Protein AF-A0A0F7N7Z6-F1 (afdb_monomer_lite)

Secondary structure (DSSP, 8-state):
------------------PPPPEEEEEEEEEEEEEGGGTEEEEEEEEEEEEEE-TTT-EEEEEEE---EEEEEE-TT--EEEEEEEEEESSPEEEEE-TTT--EEEEEEEEEEEEEEEETTEEE---TT-EESSPEEEEEEEPTT-BTTTBEEEEEEEEEPPEES-GGGHHHHHTTS-EEEEEEEEEE-S-B----

pLDDT: mean 89.93, std 14.44, range [38.62, 98.56]

Structure (mmCIF, N/CA/C/O backbone):
data_AF-A0A0F7N7Z6-F1
#
_entry.id   AF-A0A0F7N7Z6-F1
#
loop_
_atom_site.group_PDB
_atom_site.id
_atom_site.type_symbol
_atom_site.label_atom_id
_atom_site.label_alt_id
_atom_site.label_comp_id
_atom_site.label_asym_id
_atom_site.label_entity_id
_atom_site.label_seq_id
_atom_site.pdbx_PDB_ins_code
_atom_site.Cartn_x
_atom_site.Cartn_y
_atom_site.Cartn_z
_atom_site.occupancy
_atom_site.B_iso_or_equiv
_atom_site.auth_seq_id
_atom_site.auth_comp_id
_atom_site.auth_asym_id
_atom_site.auth_atom_id
_atom_site.pdbx_PDB_model_num
ATOM 1 N N . MET A 1 1 ? 81.787 -28.945 0.970 1.00 42.88 1 MET A N 1
ATOM 2 C CA . MET A 1 1 ? 81.890 -27.516 1.325 1.00 42.88 1 MET A CA 1
ATOM 3 C C . MET A 1 1 ? 81.204 -26.706 0.238 1.00 42.88 1 MET A C 1
ATOM 5 O O . MET A 1 1 ? 81.810 -26.529 -0.803 1.00 42.88 1 MET A O 1
ATOM 9 N N . LEU A 1 2 ? 79.938 -26.324 0.440 1.00 39.09 2 LEU A N 1
ATOM 10 C CA . LEU A 1 2 ? 79.354 -25.035 0.036 1.00 39.09 2 LEU A CA 1
ATOM 11 C C . LEU A 1 2 ? 77.898 -25.002 0.527 1.00 39.09 2 LEU A C 1
ATOM 13 O O . LEU A 1 2 ? 77.062 -25.779 0.077 1.00 39.09 2 LEU A O 1
ATOM 17 N N . ALA A 1 3 ? 77.643 -24.147 1.511 1.00 44.09 3 ALA A N 1
ATOM 18 C CA . ALA A 1 3 ? 76.312 -23.763 1.966 1.00 44.09 3 ALA A CA 1
ATOM 19 C C . ALA A 1 3 ? 75.764 -22.659 1.051 1.00 44.09 3 ALA A C 1
ATOM 21 O O . ALA A 1 3 ? 76.570 -21.872 0.569 1.00 44.09 3 ALA A O 1
ATOM 22 N N . LEU A 1 4 ? 74.440 -22.535 0.881 1.00 38.62 4 LEU A N 1
ATOM 23 C CA . LEU A 1 4 ? 73.808 -21.257 0.516 1.00 38.62 4 LEU A CA 1
ATOM 24 C C . LEU A 1 4 ? 72.314 -21.212 0.931 1.00 38.62 4 LEU A C 1
ATOM 26 O O . LEU A 1 4 ? 71.470 -21.875 0.344 1.00 38.62 4 LEU A O 1
ATOM 30 N N . LEU A 1 5 ? 72.079 -20.456 2.010 1.00 43.91 5 LEU A N 1
ATOM 31 C CA . LEU A 1 5 ? 71.020 -19.475 2.327 1.00 43.91 5 LEU A CA 1
ATOM 32 C C . LEU A 1 5 ? 69.544 -19.663 1.899 1.00 43.91 5 LEU A C 1
ATOM 34 O O . LEU A 1 5 ? 69.195 -19.872 0.744 1.00 43.91 5 LEU A O 1
ATOM 38 N N . ALA A 1 6 ? 68.686 -19.441 2.902 1.00 51.44 6 ALA A N 1
ATOM 39 C CA . ALA A 1 6 ? 67.227 -19.437 2.901 1.00 51.44 6 ALA A CA 1
ATOM 40 C C . ALA A 1 6 ? 66.585 -18.175 2.287 1.00 51.44 6 ALA A C 1
ATOM 42 O O . ALA A 1 6 ? 67.154 -17.088 2.343 1.00 51.44 6 ALA A O 1
ATOM 43 N N . ALA A 1 7 ? 65.327 -18.309 1.851 1.00 45.81 7 ALA A N 1
ATOM 44 C CA . ALA A 1 7 ? 64.358 -17.217 1.774 1.00 45.81 7 ALA A CA 1
ATOM 45 C C . ALA A 1 7 ? 62.952 -17.770 2.071 1.00 45.81 7 ALA A C 1
ATOM 47 O O . ALA A 1 7 ? 62.317 -18.397 1.227 1.00 45.81 7 ALA A O 1
ATOM 48 N N . THR A 1 8 ? 62.468 -17.576 3.297 1.00 50.84 8 THR A N 1
ATOM 49 C CA . THR A 1 8 ? 61.073 -17.831 3.677 1.00 50.84 8 THR A CA 1
ATOM 50 C C . THR A 1 8 ? 60.214 -16.661 3.204 1.00 50.84 8 THR A C 1
ATOM 52 O O . THR A 1 8 ? 60.296 -15.569 3.765 1.00 50.84 8 THR A O 1
ATOM 55 N N . GLY A 1 9 ? 59.414 -16.873 2.159 1.00 46.69 9 GLY A N 1
ATOM 56 C CA . GLY A 1 9 ? 58.412 -15.910 1.705 1.00 46.69 9 GLY A CA 1
ATOM 57 C C . GLY A 1 9 ? 57.234 -15.844 2.678 1.00 46.69 9 GLY A C 1
ATOM 58 O O . GLY A 1 9 ? 56.589 -16.854 2.944 1.00 46.69 9 GLY A O 1
ATOM 59 N N . PHE A 1 10 ? 56.958 -14.656 3.214 1.00 51.66 10 PHE A N 1
ATOM 60 C CA . PHE A 1 10 ? 55.780 -14.380 4.033 1.00 51.66 10 PHE A CA 1
ATOM 61 C C . PHE A 1 10 ? 54.603 -14.081 3.092 1.00 51.66 10 PHE A C 1
ATOM 63 O O . PHE A 1 10 ? 54.542 -13.015 2.482 1.00 51.66 10 PHE A O 1
ATOM 70 N N . THR A 1 11 ? 53.683 -15.030 2.915 1.00 54.50 11 THR A N 1
ATOM 71 C CA . THR A 1 11 ? 52.439 -14.795 2.170 1.00 54.50 11 THR A CA 1
ATOM 72 C C . THR A 1 11 ? 51.467 -14.030 3.061 1.00 54.50 11 THR A C 1
ATOM 74 O O . THR A 1 11 ? 50.933 -14.584 4.021 1.00 54.50 11 THR A O 1
ATOM 77 N N . VAL A 1 12 ? 51.234 -12.753 2.757 1.00 51.69 12 VAL A N 1
ATOM 78 C CA . VAL A 1 12 ? 50.160 -11.968 3.377 1.00 51.69 12 VAL A CA 1
ATOM 79 C C . VAL A 1 12 ? 48.833 -12.503 2.844 1.00 51.69 12 VAL A C 1
ATOM 81 O O . VAL A 1 12 ? 48.492 -12.286 1.684 1.00 51.69 12 VAL A O 1
ATOM 84 N N . ALA A 1 13 ? 48.096 -13.236 3.679 1.00 54.41 13 ALA A N 1
ATOM 85 C CA . ALA A 1 13 ? 46.715 -13.590 3.391 1.00 54.41 13 ALA A CA 1
ATOM 86 C C . ALA A 1 13 ? 45.873 -12.309 3.456 1.00 54.41 13 ALA A C 1
ATOM 88 O O . ALA A 1 13 ? 45.675 -11.738 4.528 1.00 54.41 13 ALA A O 1
ATOM 89 N N . THR A 1 14 ? 45.402 -11.829 2.308 1.00 53.06 14 THR A N 1
ATOM 90 C CA . THR A 1 14 ? 44.369 -10.799 2.262 1.00 53.06 14 THR A CA 1
ATOM 91 C C . THR A 1 14 ? 43.072 -11.427 2.764 1.00 53.06 14 THR A C 1
ATOM 93 O O . THR A 1 14 ? 42.480 -12.287 2.115 1.00 53.06 14 THR A O 1
ATOM 96 N N . THR A 1 15 ? 42.634 -11.042 3.961 1.00 50.41 15 THR A N 1
ATOM 97 C CA . THR A 1 15 ? 41.303 -11.392 4.461 1.00 50.41 15 THR A CA 1
ATOM 98 C C . THR A 1 15 ? 40.277 -10.692 3.576 1.00 50.41 15 THR A C 1
ATOM 100 O O . THR A 1 15 ? 39.973 -9.518 3.785 1.00 50.41 15 THR A O 1
ATOM 103 N N . GLY A 1 16 ? 39.776 -11.388 2.554 1.00 50.97 16 GLY A N 1
ATOM 104 C CA . GLY A 1 16 ? 38.567 -10.963 1.863 1.00 50.97 16 GLY A CA 1
ATOM 105 C C . GLY A 1 16 ? 37.464 -10.807 2.904 1.00 50.97 16 GLY A C 1
ATOM 106 O O . GLY A 1 16 ? 37.240 -11.711 3.710 1.00 50.97 16 GLY A O 1
ATOM 107 N N . THR A 1 17 ? 36.816 -9.646 2.941 1.00 52.66 17 THR A N 1
ATOM 108 C CA . THR A 1 17 ? 35.617 -9.450 3.750 1.00 52.66 17 THR A CA 1
ATOM 109 C C . THR A 1 17 ? 34.574 -10.446 3.254 1.00 52.66 17 THR A C 1
ATOM 111 O O . THR A 1 17 ? 34.104 -10.352 2.121 1.00 52.66 17 THR A O 1
ATOM 114 N N . ALA A 1 18 ? 34.253 -11.449 4.071 1.00 53.97 18 ALA A N 1
ATOM 115 C CA . ALA A 1 18 ? 33.143 -12.349 3.802 1.00 53.97 18 ALA A CA 1
ATOM 116 C C . ALA A 1 18 ? 31.862 -11.509 3.830 1.00 53.97 18 ALA A C 1
ATOM 118 O O . ALA A 1 18 ? 31.340 -11.202 4.899 1.00 53.97 18 ALA A O 1
ATOM 119 N N . ASN A 1 19 ? 31.409 -11.058 2.661 1.00 57.97 19 ASN A N 1
ATOM 120 C CA . ASN A 1 19 ? 30.129 -10.385 2.550 1.00 57.97 19 ASN A CA 1
ATOM 121 C C . ASN A 1 19 ? 29.046 -11.456 2.726 1.00 57.97 19 ASN A C 1
ATOM 123 O O . ASN A 1 19 ? 29.039 -12.456 2.003 1.00 57.97 19 ASN A O 1
ATOM 127 N N . ALA A 1 20 ? 28.209 -11.309 3.752 1.00 63.88 20 ALA A N 1
ATOM 128 C CA . ALA A 1 20 ? 27.148 -12.264 4.028 1.00 63.88 20 ALA A CA 1
ATOM 129 C C . ALA A 1 20 ? 26.153 -12.258 2.858 1.00 63.88 20 ALA A C 1
ATOM 131 O O . ALA A 1 20 ? 25.760 -11.199 2.376 1.00 63.88 20 ALA A O 1
ATOM 132 N N . ALA A 1 21 ? 25.752 -13.440 2.385 1.00 77.56 21 ALA A N 1
ATOM 133 C CA . ALA A 1 21 ? 24.744 -13.531 1.335 1.00 77.56 21 ALA A CA 1
ATOM 134 C C . ALA A 1 21 ? 23.406 -12.934 1.826 1.00 77.56 21 ALA A C 1
ATOM 136 O O . ALA A 1 21 ? 23.045 -13.160 2.988 1.00 77.56 21 ALA A O 1
ATOM 137 N N . PRO A 1 22 ? 22.655 -12.213 0.970 1.00 85.81 22 PRO A N 1
ATOM 138 C CA . PRO A 1 22 ? 21.342 -11.694 1.334 1.00 85.81 22 PRO A CA 1
ATOM 139 C C . PRO A 1 22 ? 20.383 -12.812 1.758 1.00 85.81 22 PRO A C 1
ATOM 141 O O . PRO A 1 22 ? 20.335 -13.878 1.141 1.00 85.81 22 PRO A O 1
ATOM 144 N N . VAL A 1 23 ? 19.595 -12.558 2.801 1.00 90.88 23 VAL A N 1
ATOM 145 C CA . VAL A 1 23 ? 18.597 -13.492 3.333 1.00 90.88 23 VAL A CA 1
ATOM 146 C C . VAL A 1 23 ? 17.239 -13.174 2.730 1.00 90.88 23 VAL A C 1
ATOM 148 O O . VAL A 1 23 ? 16.815 -12.021 2.741 1.00 90.88 23 VAL A O 1
ATOM 151 N N . ARG A 1 24 ? 16.537 -14.194 2.230 1.00 93.69 24 ARG A N 1
ATOM 152 C CA . ARG A 1 24 ? 15.177 -14.040 1.703 1.00 93.69 24 ARG A CA 1
ATOM 153 C C . ARG A 1 24 ? 14.135 -14.564 2.681 1.00 93.69 24 ARG A C 1
ATOM 155 O O . ARG A 1 24 ? 14.308 -15.655 3.222 1.00 93.69 24 ARG A O 1
ATOM 162 N N . LEU A 1 25 ? 13.071 -13.791 2.882 1.00 93.38 25 LEU A N 1
ATOM 163 C CA . LEU A 1 25 ? 11.959 -14.114 3.776 1.00 93.38 25 LEU A CA 1
ATOM 164 C C . LEU A 1 25 ? 10.636 -13.721 3.123 1.00 93.38 25 LEU A C 1
ATOM 166 O O . LEU A 1 25 ? 10.485 -12.584 2.672 1.00 93.38 25 LEU A O 1
ATOM 170 N N . ASP A 1 26 ? 9.675 -14.636 3.151 1.00 96.19 26 ASP A N 1
ATOM 171 C CA . ASP A 1 26 ? 8.325 -14.393 2.655 1.00 96.19 26 ASP A CA 1
ATOM 172 C C . ASP A 1 26 ? 7.352 -14.248 3.826 1.00 96.19 26 ASP A C 1
ATOM 174 O O . ASP A 1 26 ? 7.414 -15.003 4.795 1.00 96.19 26 ASP A O 1
ATOM 178 N N . TYR A 1 27 ? 6.417 -13.309 3.733 1.00 96.81 27 TYR A N 1
ATOM 179 C CA . TYR A 1 27 ? 5.423 -13.052 4.771 1.00 96.81 27 TYR A CA 1
ATOM 180 C C . TYR A 1 27 ? 4.014 -13.129 4.187 1.00 96.81 27 TYR A C 1
ATOM 182 O O . TYR A 1 27 ? 3.719 -12.428 3.215 1.00 96.81 27 TYR A O 1
ATOM 190 N N . PRO A 1 28 ? 3.097 -13.903 4.793 1.00 97.62 28 PRO A N 1
ATOM 191 C CA . PRO A 1 28 ? 1.672 -13.708 4.573 1.00 97.62 28 PRO A CA 1
ATOM 192 C C . PRO A 1 28 ? 1.295 -12.277 4.946 1.00 97.62 28 PRO A C 1
ATOM 194 O O . PRO A 1 28 ? 1.705 -11.785 5.998 1.00 97.62 28 PRO A O 1
ATOM 197 N N . LEU A 1 29 ? 0.508 -11.620 4.104 1.00 97.25 29 LEU A N 1
ATOM 198 C CA . LEU A 1 29 ? 0.171 -10.213 4.259 1.00 97.25 29 LEU A CA 1
ATOM 199 C C . LEU A 1 29 ? -1.343 -10.021 4.235 1.00 97.25 29 LEU A C 1
ATOM 201 O O . LEU A 1 29 ? -2.045 -10.510 3.353 1.00 97.25 29 LEU A O 1
ATOM 205 N N . THR A 1 30 ? -1.848 -9.279 5.210 1.00 98.38 30 THR A N 1
ATOM 206 C CA . THR A 1 30 ? -3.214 -8.736 5.226 1.00 98.38 30 THR A CA 1
ATOM 207 C C . THR A 1 30 ? -3.130 -7.282 5.638 1.00 98.38 30 THR A C 1
ATOM 209 O O . THR A 1 30 ? -2.127 -6.868 6.214 1.00 98.38 30 THR A O 1
ATOM 212 N N . GLY A 1 31 ? -4.157 -6.492 5.376 1.00 97.69 31 GLY A N 1
ATOM 213 C CA . GLY A 1 31 ? -4.148 -5.120 5.840 1.00 97.69 31 GLY A CA 1
ATOM 214 C C . GLY A 1 31 ? -5.463 -4.410 5.646 1.00 97.69 31 GLY A C 1
ATOM 215 O O . GLY A 1 31 ? -6.432 -4.961 5.126 1.00 97.69 31 GLY A O 1
ATOM 216 N N . THR A 1 32 ? -5.462 -3.160 6.063 1.00 98.06 32 THR A N 1
ATOM 217 C CA . THR A 1 32 ? -6.548 -2.219 5.849 1.00 98.06 32 THR A CA 1
ATOM 218 C C . THR A 1 32 ? -5.949 -0.872 5.505 1.00 98.06 32 THR A C 1
ATOM 220 O O . THR A 1 32 ? -4.902 -0.490 6.032 1.00 98.06 32 THR A O 1
ATOM 223 N N . THR A 1 33 ? -6.621 -0.137 4.636 1.00 98.00 33 THR A N 1
ATOM 224 C CA . THR A 1 33 ? -6.311 1.264 4.393 1.00 98.00 33 THR A CA 1
ATOM 225 C C . THR A 1 33 ? -7.561 2.109 4.542 1.00 98.00 33 THR A C 1
ATOM 227 O O . THR A 1 33 ? -8.632 1.697 4.103 1.00 98.00 33 THR A O 1
ATOM 230 N N . HIS A 1 34 ? -7.408 3.260 5.188 1.00 97.69 34 HIS A N 1
ATOM 231 C CA . HIS A 1 34 ? -8.440 4.274 5.309 1.00 97.69 34 HIS A CA 1
ATOM 232 C C . HIS A 1 34 ? -8.197 5.366 4.269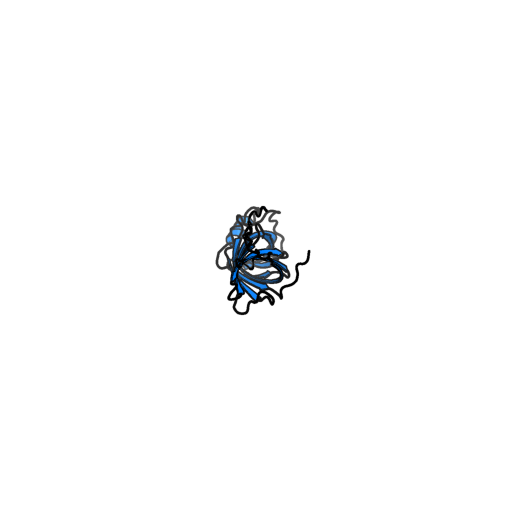 1.00 97.69 34 HIS A C 1
ATOM 234 O O . HIS A 1 34 ? -7.110 5.952 4.220 1.00 97.69 34 HIS A O 1
ATOM 240 N N . LEU A 1 35 ? -9.215 5.637 3.461 1.00 96.62 35 LEU A N 1
ATOM 241 C CA . LEU A 1 35 ? -9.204 6.593 2.364 1.00 96.62 35 LEU A CA 1
ATOM 242 C C . LEU A 1 35 ? -9.881 7.891 2.804 1.00 96.62 35 LEU A C 1
ATOM 244 O O . LEU A 1 35 ? -11.111 7.970 2.829 1.00 96.62 35 LEU A O 1
ATOM 248 N N . ALA A 1 36 ? -9.088 8.920 3.096 1.00 95.56 36 ALA A N 1
ATOM 249 C CA . ALA A 1 36 ? -9.585 10.166 3.678 1.00 95.56 36 ALA A CA 1
ATOM 250 C C . ALA A 1 36 ? -10.568 10.905 2.754 1.00 95.56 36 ALA A C 1
ATOM 252 O O . ALA A 1 36 ? -11.592 11.398 3.218 1.00 95.56 36 ALA A O 1
ATOM 253 N N . GLY A 1 37 ? -10.310 10.926 1.439 1.00 90.31 37 GLY A N 1
ATOM 254 C CA . GLY A 1 37 ? -11.179 11.605 0.464 1.00 90.31 37 GLY A CA 1
ATOM 255 C C . GLY A 1 37 ? -12.601 11.032 0.383 1.00 90.31 37 GLY A C 1
ATOM 256 O O . GLY A 1 37 ? -13.547 11.739 0.043 1.00 90.31 37 GLY A O 1
ATOM 257 N N . THR A 1 38 ? -12.772 9.762 0.759 1.00 92.06 38 THR A N 1
ATOM 258 C CA . THR A 1 38 ? -14.067 9.059 0.711 1.00 92.06 38 THR A CA 1
ATOM 259 C C . THR A 1 38 ? -14.623 8.683 2.079 1.00 92.06 38 THR A C 1
ATOM 261 O O . THR A 1 38 ? -15.730 8.144 2.135 1.00 92.06 38 THR A O 1
ATOM 264 N N . ASP A 1 39 ? -13.858 8.927 3.147 1.00 92.75 39 ASP A N 1
ATOM 265 C CA . ASP A 1 39 ? -14.120 8.439 4.504 1.00 92.75 39 ASP A CA 1
ATOM 266 C C . ASP A 1 39 ? -14.521 6.951 4.508 1.00 92.75 39 ASP A C 1
ATOM 268 O O . ASP A 1 39 ? -15.595 6.553 4.964 1.00 92.75 39 ASP A O 1
ATOM 272 N N . SER A 1 40 ? -13.688 6.119 3.876 1.00 92.81 40 SER A N 1
ATOM 273 C CA . SER A 1 40 ? -13.975 4.693 3.700 1.00 92.81 40 SER A CA 1
ATOM 274 C C . SER A 1 40 ? -12.756 3.815 3.937 1.00 92.81 40 SER A C 1
ATOM 276 O O . SER A 1 40 ? -11.620 4.231 3.719 1.00 92.81 40 SER A O 1
ATOM 278 N N . ASP A 1 41 ? -13.007 2.575 4.355 1.00 94.88 41 ASP A N 1
ATOM 279 C CA . ASP A 1 41 ? -11.964 1.577 4.563 1.00 94.88 41 ASP A CA 1
ATOM 280 C C . ASP A 1 41 ? -11.948 0.545 3.434 1.00 94.88 41 ASP A C 1
ATOM 282 O O . ASP A 1 41 ? -12.983 0.057 2.967 1.00 94.88 41 ASP A O 1
ATOM 286 N N . LEU A 1 42 ? -10.740 0.161 3.033 1.00 96.19 42 LEU A N 1
ATOM 287 C CA . LEU A 1 42 ? -10.472 -0.873 2.049 1.00 96.19 42 LEU A CA 1
ATOM 288 C C . LEU A 1 42 ? -9.629 -1.980 2.683 1.00 96.19 42 LEU A C 1
ATOM 290 O O . LEU A 1 42 ? -8.509 -1.750 3.143 1.00 96.19 42 LEU A O 1
ATOM 294 N N . ALA A 1 43 ? -10.159 -3.201 2.682 1.00 97.38 43 ALA A N 1
ATOM 295 C CA . ALA A 1 43 ? -9.411 -4.379 3.102 1.00 97.38 43 ALA A CA 1
ATOM 296 C C . ALA A 1 43 ? -8.406 -4.796 2.018 1.00 97.38 43 ALA A C 1
ATOM 298 O O . ALA A 1 43 ? -8.741 -4.856 0.834 1.00 97.38 43 ALA A O 1
ATOM 299 N N . LEU A 1 44 ? -7.186 -5.119 2.439 1.00 97.31 44 LEU A N 1
ATOM 300 C CA . LEU A 1 44 ? -6.084 -5.554 1.590 1.00 97.31 44 LEU A CA 1
ATOM 301 C C . LEU A 1 44 ? -5.741 -7.016 1.889 1.00 97.31 44 LEU A C 1
ATOM 303 O O . LEU A 1 44 ? -5.576 -7.419 3.045 1.00 97.31 44 LEU A O 1
ATOM 307 N N . GLY A 1 45 ? -5.579 -7.804 0.831 1.00 94.69 45 GLY A N 1
ATOM 308 C CA . GLY A 1 45 ? -5.208 -9.210 0.930 1.00 94.69 45 GLY A CA 1
ATOM 309 C C . GLY A 1 45 ? -6.397 -10.171 1.085 1.00 94.69 45 GLY A C 1
ATOM 310 O O . GLY A 1 45 ? -7.546 -9.787 0.865 1.00 94.69 45 GLY A O 1
ATOM 311 N N . PRO A 1 46 ? -6.129 -11.443 1.428 1.00 97.00 46 PRO A N 1
ATOM 312 C CA . PRO A 1 46 ? -4.811 -11.990 1.756 1.00 97.00 46 PRO A CA 1
ATOM 313 C C . PRO A 1 46 ? -3.840 -11.938 0.569 1.00 97.00 46 PRO A C 1
ATOM 315 O O . PRO A 1 46 ? -4.222 -12.168 -0.574 1.00 97.00 46 PRO A O 1
ATOM 318 N N . GLY A 1 47 ? -2.586 -11.613 0.857 1.00 96.25 47 GLY A N 1
ATOM 319 C CA . GLY A 1 47 ? -1.493 -11.505 -0.102 1.00 96.25 47 GLY A CA 1
ATOM 320 C C . GLY A 1 47 ? -0.176 -12.002 0.487 1.00 96.25 47 GLY A C 1
ATOM 321 O O . GLY A 1 47 ? -0.154 -12.690 1.512 1.00 96.25 47 GLY A O 1
ATOM 322 N N . LYS A 1 48 ? 0.928 -11.647 -0.165 1.00 96.31 48 LYS A N 1
ATOM 323 C CA . LYS A 1 48 ? 2.279 -12.080 0.199 1.00 96.31 48 LYS A CA 1
ATOM 324 C C . LYS A 1 48 ? 3.272 -10.936 0.019 1.00 96.31 48 LYS A C 1
ATOM 326 O O . LYS A 1 48 ? 3.183 -10.202 -0.960 1.00 96.31 48 LYS A O 1
ATOM 331 N N . LEU A 1 49 ? 4.214 -10.807 0.944 1.00 96.12 49 LEU A N 1
ATOM 332 C CA . LEU A 1 49 ? 5.360 -9.910 0.841 1.00 96.12 49 LEU A CA 1
ATOM 333 C C . LEU A 1 49 ? 6.632 -10.749 0.748 1.00 96.12 49 LEU A C 1
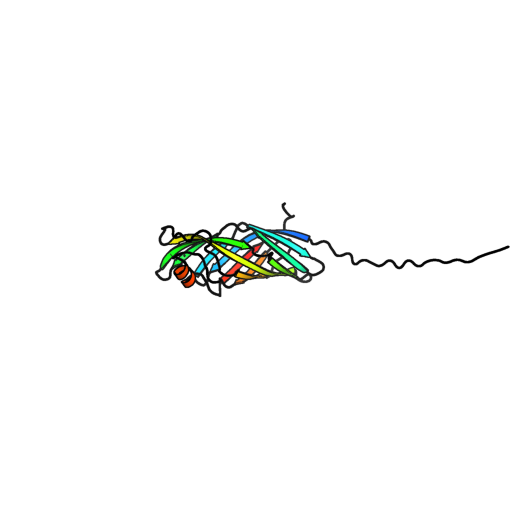ATOM 335 O O . LEU A 1 49 ? 6.936 -11.508 1.662 1.00 96.12 49 LEU A O 1
ATOM 339 N N . GLU A 1 50 ? 7.360 -10.621 -0.347 1.00 96.31 50 GLU A N 1
ATOM 340 C CA . GLU A 1 50 ? 8.600 -11.343 -0.624 1.00 96.31 50 GLU A CA 1
ATOM 341 C C . GLU A 1 50 ? 9.757 -10.382 -0.382 1.00 96.31 50 GLU A C 1
ATOM 343 O O . GLU A 1 50 ? 9.857 -9.363 -1.056 1.00 96.31 50 GLU A O 1
ATOM 348 N N . THR A 1 51 ? 10.609 -10.658 0.600 1.00 95.56 51 THR A N 1
ATOM 349 C CA . THR A 1 51 ? 11.658 -9.724 1.033 1.00 95.56 51 THR A CA 1
ATOM 350 C C . THR A 1 51 ? 13.047 -10.309 0.840 1.00 95.56 51 THR A C 1
ATOM 352 O O . THR A 1 51 ? 13.257 -11.518 0.951 1.00 95.56 51 THR A O 1
ATOM 355 N N . THR A 1 52 ? 14.017 -9.438 0.582 1.00 95.38 52 THR A N 1
ATOM 356 C CA . THR A 1 52 ? 15.447 -9.751 0.599 1.00 95.38 52 THR A CA 1
ATOM 357 C C . THR A 1 52 ? 16.151 -8.753 1.505 1.00 95.38 52 THR A C 1
ATOM 359 O O . THR A 1 52 ? 15.970 -7.551 1.348 1.00 95.38 52 THR A O 1
ATOM 362 N N . VAL A 1 53 ? 16.949 -9.241 2.450 1.00 93.06 53 VAL A N 1
ATOM 363 C CA . VAL A 1 53 ? 17.635 -8.430 3.459 1.00 93.06 53 VAL A CA 1
ATOM 364 C C . VAL A 1 53 ? 19.134 -8.676 3.383 1.00 93.06 53 VAL A C 1
ATOM 366 O O . VAL A 1 53 ? 19.595 -9.813 3.486 1.00 93.06 53 VAL A O 1
ATOM 369 N N . ASP A 1 54 ? 19.906 -7.606 3.262 1.00 92.38 54 ASP A N 1
ATOM 370 C CA . ASP A 1 54 ? 21.342 -7.621 3.501 1.00 92.38 54 ASP A CA 1
ATOM 371 C C . ASP A 1 54 ? 21.595 -7.397 4.997 1.00 92.38 54 ASP A C 1
ATOM 373 O O . ASP A 1 54 ? 21.423 -6.299 5.525 1.00 92.38 54 ASP A O 1
ATOM 377 N N . LEU A 1 55 ? 22.004 -8.453 5.701 1.00 85.94 55 LEU A N 1
ATOM 378 C CA . LEU A 1 55 ? 22.241 -8.402 7.146 1.00 85.94 55 LEU A CA 1
ATOM 379 C C . LEU A 1 55 ? 23.485 -7.592 7.539 1.00 85.94 55 LEU A C 1
ATOM 381 O O . LEU A 1 55 ? 23.627 -7.242 8.710 1.00 85.94 55 LEU A O 1
ATOM 385 N N . SER A 1 56 ? 24.387 -7.307 6.597 1.00 86.88 56 SER A N 1
ATOM 386 C CA . SER A 1 56 ? 25.594 -6.523 6.866 1.00 86.88 56 SER A CA 1
ATOM 387 C C . SER A 1 56 ? 25.302 -5.023 6.901 1.00 86.88 56 SER A C 1
ATOM 389 O O . SER A 1 56 ? 25.855 -4.303 7.732 1.00 86.88 56 SER A O 1
ATOM 391 N N . THR A 1 57 ? 24.399 -4.564 6.033 1.00 90.44 57 THR A N 1
ATOM 392 C CA . THR A 1 57 ? 24.027 -3.149 5.898 1.00 90.44 57 THR A CA 1
ATOM 393 C C . THR A 1 57 ? 22.678 -2.822 6.532 1.00 90.44 57 THR A C 1
ATOM 395 O O . THR A 1 57 ? 22.400 -1.660 6.818 1.00 90.44 57 THR A O 1
ATOM 398 N N . GLY A 1 58 ? 21.831 -3.829 6.751 1.00 92.19 58 GLY A N 1
ATOM 399 C CA . GLY A 1 58 ? 20.433 -3.649 7.126 1.00 92.19 58 GLY A CA 1
ATOM 400 C C . GLY A 1 58 ? 19.558 -3.158 5.971 1.00 92.19 58 GLY A C 1
ATOM 401 O O . GLY A 1 58 ? 18.401 -2.825 6.203 1.00 92.19 58 GLY A O 1
ATOM 402 N N . ALA A 1 59 ? 20.067 -3.084 4.737 1.00 95.50 59 ALA A N 1
ATOM 403 C CA . ALA A 1 59 ? 19.249 -2.740 3.579 1.00 95.50 59 ALA A CA 1
ATOM 404 C C . ALA A 1 59 ? 18.279 -3.884 3.256 1.00 95.50 59 ALA A C 1
ATOM 406 O O . ALA A 1 59 ? 18.649 -5.059 3.320 1.00 95.50 59 ALA A O 1
ATOM 407 N N . LEU A 1 60 ? 17.044 -3.550 2.884 1.00 95.38 60 LEU A N 1
ATOM 408 C CA . LEU A 1 60 ? 16.074 -4.533 2.415 1.00 95.38 60 LEU A CA 1
ATOM 409 C C . LEU A 1 60 ? 15.369 -4.071 1.145 1.00 95.38 60 LEU A C 1
ATOM 411 O O . LEU A 1 60 ? 15.130 -2.880 0.943 1.00 95.38 60 LEU A O 1
ATOM 415 N N . THR A 1 61 ? 15.002 -5.043 0.319 1.00 97.12 61 THR A N 1
ATOM 416 C CA . THR A 1 61 ? 14.067 -4.872 -0.790 1.00 97.12 61 THR A CA 1
ATOM 417 C C . THR A 1 61 ? 12.875 -5.800 -0.616 1.00 97.12 61 THR A C 1
ATOM 419 O O . THR A 1 61 ? 12.989 -6.849 0.027 1.00 97.12 61 THR A O 1
ATOM 422 N N . ALA A 1 62 ? 11.724 -5.428 -1.170 1.00 96.06 62 ALA A N 1
ATOM 423 C CA . ALA A 1 62 ? 10.540 -6.271 -1.126 1.00 96.06 62 ALA A CA 1
ATOM 424 C C . ALA A 1 62 ? 9.679 -6.180 -2.390 1.00 96.06 62 ALA A C 1
ATOM 426 O O . ALA A 1 62 ? 9.714 -5.187 -3.113 1.00 96.06 62 ALA A O 1
ATOM 427 N N . HIS A 1 63 ? 8.899 -7.234 -2.609 1.00 95.62 63 HIS A N 1
ATOM 428 C CA . HIS A 1 63 ? 7.853 -7.334 -3.614 1.00 95.62 63 HIS A CA 1
ATOM 429 C C . HIS A 1 63 ? 6.543 -7.749 -2.958 1.00 95.62 63 HIS A C 1
ATOM 431 O O . HIS A 1 63 ? 6.473 -8.733 -2.220 1.00 95.62 63 HIS A O 1
ATOM 437 N N . THR A 1 64 ? 5.490 -7.007 -3.244 1.00 94.56 64 THR A N 1
ATOM 438 C CA . THR A 1 64 ? 4.164 -7.156 -2.665 1.00 94.56 64 THR A CA 1
ATOM 439 C C . THR A 1 64 ? 3.225 -7.751 -3.699 1.00 94.56 64 THR A C 1
ATOM 441 O O . THR A 1 64 ? 2.877 -7.139 -4.706 1.00 94.56 64 THR A O 1
ATOM 444 N N . LYS A 1 65 ? 2.740 -8.955 -3.416 1.00 93.50 65 LYS A N 1
ATOM 445 C CA . LYS A 1 65 ? 1.702 -9.627 -4.194 1.00 93.50 65 LYS A CA 1
ATOM 446 C C . LYS A 1 65 ? 0.378 -9.475 -3.464 1.00 93.50 65 LYS A C 1
ATOM 448 O O . LYS A 1 65 ? 0.093 -10.203 -2.511 1.00 93.50 65 LYS A O 1
ATOM 453 N N . LEU A 1 66 ? -0.428 -8.521 -3.915 1.00 94.75 66 LEU A N 1
ATOM 454 C CA . LEU A 1 66 ? -1.769 -8.267 -3.399 1.00 94.75 66 LEU A CA 1
ATOM 455 C C . LEU A 1 66 ? -2.820 -8.543 -4.481 1.00 94.75 66 LEU A C 1
ATOM 457 O O . LEU A 1 66 ? -2.648 -8.107 -5.619 1.00 94.75 66 LEU A O 1
ATOM 461 N N . PRO A 1 67 ? -3.921 -9.242 -4.153 1.00 96.75 67 PRO A N 1
ATOM 462 C CA . PRO A 1 67 ? -5.054 -9.324 -5.058 1.00 96.75 67 PRO A CA 1
ATOM 463 C C . PRO A 1 67 ? -5.718 -7.943 -5.207 1.00 96.75 67 PRO A C 1
ATOM 465 O O . PRO A 1 67 ? -5.592 -7.100 -4.311 1.00 96.75 67 PRO A O 1
ATOM 468 N N . PRO A 1 68 ? -6.481 -7.713 -6.290 1.00 97.31 68 PRO A N 1
ATOM 469 C CA . PRO A 1 68 ? -7.310 -6.523 -6.400 1.00 97.31 68 PRO A CA 1
ATOM 470 C C . PRO A 1 68 ? -8.265 -6.395 -5.210 1.00 97.31 68 PRO A C 1
ATOM 472 O O . PRO A 1 68 ? -8.908 -7.367 -4.807 1.00 97.31 68 PRO A O 1
ATOM 475 N N . ALA A 1 69 ? -8.392 -5.185 -4.680 1.00 97.06 69 ALA A N 1
ATOM 476 C CA . ALA A 1 69 ? -9.239 -4.883 -3.536 1.00 97.06 69 ALA A CA 1
ATOM 477 C C . ALA A 1 69 ? -10.475 -4.100 -3.991 1.00 97.06 69 ALA A C 1
ATOM 479 O O . ALA A 1 69 ? -10.392 -3.260 -4.884 1.00 97.06 69 ALA A O 1
ATOM 480 N N . THR A 1 70 ? -11.640 -4.383 -3.403 1.00 95.88 70 THR A N 1
ATOM 481 C CA . THR A 1 70 ? -12.884 -3.664 -3.725 1.00 95.88 70 THR A CA 1
ATOM 482 C C . THR A 1 70 ? -13.356 -2.853 -2.529 1.00 95.88 70 THR A C 1
ATOM 484 O O . THR A 1 70 ? -13.643 -3.421 -1.479 1.00 95.88 70 THR A O 1
ATOM 487 N N . GLY A 1 71 ? -13.456 -1.537 -2.713 1.00 92.38 71 GLY A N 1
ATOM 488 C CA . GLY A 1 71 ? -13.947 -0.588 -1.716 1.00 92.38 71 GLY A CA 1
ATOM 489 C C . GLY A 1 71 ? -15.355 -0.115 -2.040 1.00 92.38 71 GLY A C 1
ATOM 490 O O . GLY A 1 71 ? -15.750 -0.077 -3.208 1.00 92.38 71 GLY A O 1
ATOM 491 N N . SER A 1 72 ? -16.109 0.244 -1.003 1.00 93.50 72 SER A N 1
ATOM 492 C CA . SER A 1 72 ? -17.429 0.868 -1.127 1.00 93.50 72 SER A CA 1
ATOM 493 C C . SER A 1 72 ? -17.406 2.221 -0.437 1.00 93.50 72 SER A C 1
ATOM 495 O O . SER A 1 72 ? -16.969 2.319 0.703 1.00 93.50 72 SER A O 1
ATOM 497 N N . PHE A 1 73 ? -17.902 3.245 -1.115 1.00 92.12 73 PHE A N 1
ATOM 498 C CA . PHE A 1 73 ? -17.930 4.610 -0.605 1.00 92.12 73 PHE A CA 1
ATOM 499 C C . PHE A 1 73 ? -19.159 5.352 -1.125 1.00 92.12 73 PHE A C 1
ATOM 501 O O . PHE A 1 73 ? -19.946 4.821 -1.913 1.00 92.12 73 PHE A O 1
ATOM 508 N N . LYS A 1 74 ? -19.348 6.585 -0.664 1.00 88.75 74 LYS A N 1
ATOM 509 C CA . LYS A 1 74 ? -20.385 7.486 -1.164 1.00 88.75 74 LYS A CA 1
ATOM 510 C C . LYS A 1 74 ? -19.734 8.606 -1.956 1.00 88.75 74 LYS A C 1
ATOM 512 O O . LYS A 1 74 ? -18.706 9.132 -1.548 1.00 88.75 74 LYS A O 1
ATOM 517 N N . THR A 1 75 ? -20.331 8.965 -3.085 1.00 84.56 75 THR A N 1
ATOM 518 C CA . THR A 1 75 ? -19.950 10.189 -3.794 1.00 84.56 75 THR A CA 1
ATOM 519 C C . THR A 1 75 ? -20.426 11.426 -3.022 1.00 84.56 75 THR A C 1
ATOM 521 O O . THR A 1 75 ? -21.175 11.302 -2.049 1.00 84.56 75 THR A O 1
ATOM 524 N N . LEU A 1 76 ? -20.034 12.623 -3.472 1.00 80.44 76 LEU A N 1
ATOM 525 C CA . LEU A 1 76 ? -20.439 13.900 -2.860 1.00 80.44 76 LEU A CA 1
ATOM 526 C C . LEU A 1 76 ? -21.969 14.049 -2.727 1.00 80.44 76 LEU A C 1
ATOM 528 O O . LEU A 1 76 ? -22.449 14.580 -1.731 1.00 80.44 76 LEU A O 1
ATOM 532 N N . ASP A 1 77 ? -22.734 13.486 -3.668 1.00 80.25 77 ASP A N 1
ATOM 533 C CA . ASP A 1 77 ? -24.206 13.475 -3.659 1.00 80.25 77 ASP A CA 1
ATOM 534 C C . ASP A 1 77 ? -24.807 12.287 -2.882 1.00 80.25 77 ASP A C 1
ATOM 536 O O . ASP A 1 77 ? -25.968 11.919 -3.070 1.00 80.25 77 ASP A O 1
ATOM 540 N N . LEU A 1 78 ? -24.016 11.644 -2.015 1.00 85.44 78 LEU A N 1
ATOM 541 C CA . LEU A 1 78 ? -24.420 10.502 -1.190 1.00 85.44 78 LEU A CA 1
ATOM 542 C C . LEU A 1 78 ? -24.791 9.235 -1.985 1.00 85.44 78 LEU A C 1
ATOM 544 O O . LEU A 1 78 ? -25.391 8.305 -1.434 1.00 85.44 78 LEU A O 1
ATOM 548 N N . ILE A 1 79 ? -24.410 9.171 -3.263 1.00 89.25 79 ILE A N 1
ATOM 549 C CA . ILE A 1 79 ? -24.698 8.039 -4.144 1.00 89.25 79 ILE A CA 1
ATOM 550 C C . ILE A 1 79 ? -23.701 6.912 -3.838 1.00 89.25 79 ILE A C 1
ATOM 552 O O . ILE A 1 79 ? -22.491 7.145 -3.893 1.00 89.25 79 ILE A O 1
ATOM 556 N N . PRO A 1 80 ? -24.159 5.681 -3.540 1.00 92.69 80 PRO A N 1
ATOM 557 C CA . PRO A 1 80 ? -23.262 4.557 -3.306 1.00 92.69 80 PRO A CA 1
ATOM 558 C C . PRO A 1 80 ? -22.433 4.233 -4.548 1.00 92.69 80 PRO A C 1
ATOM 560 O O . PRO A 1 80 ? -22.975 4.066 -5.645 1.00 92.69 80 PRO A O 1
ATOM 563 N N . ALA A 1 81 ? -21.131 4.080 -4.357 1.00 93.81 81 ALA A N 1
ATOM 564 C CA . ALA A 1 81 ? -20.192 3.665 -5.380 1.00 93.81 81 ALA A CA 1
ATOM 565 C C . ALA A 1 81 ? -19.309 2.522 -4.873 1.00 93.81 81 ALA A C 1
ATOM 567 O O . ALA A 1 81 ? -19.041 2.395 -3.679 1.00 93.81 81 ALA A O 1
ATOM 568 N N . THR A 1 82 ? -18.855 1.681 -5.798 1.00 94.88 82 THR A N 1
ATOM 569 C CA . THR A 1 82 ? -17.852 0.650 -5.516 1.00 94.88 82 THR A CA 1
ATOM 570 C C . THR A 1 82 ? -16.755 0.706 -6.559 1.00 94.88 82 THR A C 1
ATOM 572 O O . THR A 1 82 ? -17.066 0.724 -7.754 1.00 94.88 82 THR A O 1
ATOM 575 N N . ALA A 1 83 ? -15.501 0.652 -6.128 1.00 95.44 83 ALA A N 1
ATOM 576 C CA . ALA A 1 83 ? -14.346 0.592 -7.014 1.00 95.44 83 ALA A CA 1
ATOM 577 C C . ALA A 1 83 ? -13.513 -0.656 -6.708 1.00 95.44 83 ALA A C 1
ATOM 579 O O . ALA A 1 83 ? -13.239 -0.943 -5.545 1.00 95.44 83 ALA A O 1
ATOM 580 N N . THR A 1 84 ? -13.124 -1.398 -7.745 1.00 97.19 84 THR A N 1
ATOM 581 C CA . THR A 1 84 ? -12.098 -2.442 -7.649 1.00 97.19 84 THR A CA 1
ATOM 582 C C . THR A 1 84 ? -10.776 -1.860 -8.124 1.00 97.19 84 THR A C 1
ATOM 584 O O . THR A 1 84 ? -10.658 -1.476 -9.290 1.00 97.19 84 THR A O 1
ATOM 587 N N . THR A 1 85 ? -9.787 -1.848 -7.238 1.00 97.19 85 THR A N 1
ATOM 588 C CA . THR A 1 85 ? -8.451 -1.314 -7.487 1.00 97.19 85 THR A CA 1
ATOM 589 C C . THR A 1 85 ? -7.434 -2.442 -7.502 1.00 97.19 85 THR A C 1
ATOM 591 O O . THR A 1 85 ? -7.430 -3.313 -6.635 1.00 97.19 85 THR A O 1
ATOM 594 N N . GLU A 1 86 ? -6.574 -2.425 -8.504 1.00 97.31 86 GLU A N 1
ATOM 595 C CA . GLU A 1 86 ? -5.383 -3.252 -8.604 1.00 97.31 86 GLU A CA 1
ATOM 596 C C . GLU A 1 86 ? -4.151 -2.416 -8.253 1.00 97.31 86 GLU A C 1
ATOM 598 O O . GLU A 1 86 ? -4.101 -1.216 -8.533 1.00 97.31 86 GLU A O 1
ATOM 603 N N . PHE A 1 87 ? -3.164 -3.062 -7.638 1.00 96.38 87 PHE A N 1
ATOM 604 C CA . PHE A 1 87 ? -1.932 -2.437 -7.176 1.00 96.38 87 PHE A CA 1
ATOM 605 C C . PHE A 1 87 ? -0.785 -2.932 -8.046 1.00 96.38 87 PHE A C 1
ATOM 607 O O . PHE A 1 87 ? -0.517 -4.132 -8.088 1.00 96.38 87 PHE A O 1
ATOM 614 N N . ILE A 1 88 ? -0.133 -2.019 -8.758 1.00 96.25 88 ILE A N 1
ATOM 615 C CA . ILE A 1 88 ? 0.945 -2.352 -9.686 1.00 96.25 88 ILE A CA 1
ATOM 616 C C . ILE A 1 88 ? 2.242 -1.782 -9.125 1.00 96.25 88 ILE A C 1
ATOM 618 O O . ILE A 1 88 ? 2.391 -0.566 -9.012 1.00 96.25 88 ILE A O 1
ATOM 622 N N . GLU A 1 89 ? 3.180 -2.659 -8.779 1.00 94.06 89 GLU A N 1
ATOM 623 C CA . GLU A 1 89 ? 4.522 -2.247 -8.366 1.00 94.06 89 GLU A CA 1
ATOM 624 C C . GLU A 1 89 ? 5.300 -1.719 -9.568 1.00 94.06 89 GLU A C 1
ATOM 626 O O . GLU A 1 89 ? 5.469 -2.422 -10.566 1.00 94.06 89 GLU A O 1
ATOM 631 N N . THR A 1 90 ? 5.787 -0.482 -9.479 1.00 89.75 90 THR A N 1
ATOM 632 C CA . THR A 1 90 ? 6.633 0.092 -10.536 1.00 89.75 90 THR A CA 1
ATOM 633 C C . THR A 1 90 ? 8.107 -0.239 -10.345 1.00 89.75 90 THR A C 1
ATOM 635 O O . THR A 1 90 ? 8.862 -0.305 -11.312 1.00 89.75 90 THR A O 1
ATOM 638 N N . GLU A 1 91 ? 8.515 -0.448 -9.096 1.00 92.50 91 GLU A N 1
ATOM 639 C CA . GLU A 1 91 ? 9.863 -0.829 -8.684 1.00 92.50 91 GLU A CA 1
ATOM 640 C C . GLU A 1 91 ? 9.792 -1.621 -7.366 1.00 92.50 91 GLU A C 1
ATOM 642 O O . GLU A 1 91 ? 8.778 -1.524 -6.668 1.00 92.50 91 GLU A O 1
ATOM 647 N N . PRO A 1 92 ? 10.830 -2.405 -7.011 1.00 95.06 92 PRO A N 1
ATOM 648 C CA . PRO A 1 92 ? 10.878 -3.065 -5.711 1.00 95.06 92 PRO A CA 1
ATOM 649 C C . PRO A 1 92 ? 10.764 -2.043 -4.575 1.00 95.06 92 PRO A C 1
ATOM 651 O O . PRO A 1 92 ? 11.434 -1.008 -4.598 1.00 95.06 92 PRO A O 1
ATOM 654 N N . THR A 1 93 ? 9.981 -2.361 -3.546 1.00 96.62 93 THR A N 1
ATOM 655 C CA . THR A 1 93 ? 9.958 -1.602 -2.292 1.00 96.62 93 THR A CA 1
ATOM 656 C C . THR A 1 93 ? 11.366 -1.543 -1.717 1.00 96.62 93 THR A C 1
ATOM 658 O O . THR A 1 93 ? 12.013 -2.579 -1.565 1.00 96.62 93 THR A O 1
ATOM 661 N N . ALA A 1 94 ? 11.833 -0.350 -1.361 1.00 97.38 94 ALA A N 1
ATOM 662 C CA . ALA A 1 94 ? 13.125 -0.149 -0.715 1.00 97.38 94 ALA A CA 1
ATOM 663 C C . ALA A 1 94 ? 12.935 0.082 0.784 1.00 97.38 94 ALA A C 1
ATOM 665 O O . ALA A 1 94 ? 11.957 0.695 1.209 1.00 97.38 94 ALA A O 1
ATOM 666 N N . GLY A 1 95 ? 13.878 -0.366 1.606 1.00 96.88 95 GLY A N 1
ATOM 667 C CA . GLY A 1 95 ? 13.803 -0.119 3.036 1.00 96.88 95 GLY A CA 1
ATOM 668 C C . GLY A 1 95 ? 15.068 -0.438 3.806 1.00 96.88 95 GLY A C 1
ATOM 669 O O . GLY A 1 95 ? 16.101 -0.820 3.252 1.00 96.88 95 GLY A O 1
ATOM 670 N N . THR A 1 96 ? 14.957 -0.302 5.120 1.00 96.88 96 THR A N 1
ATOM 671 C CA . THR A 1 96 ? 15.997 -0.659 6.075 1.00 96.88 96 THR A CA 1
ATOM 672 C C . THR A 1 96 ? 15.409 -1.401 7.263 1.00 96.88 96 THR A C 1
ATOM 674 O O . THR A 1 96 ? 14.267 -1.170 7.666 1.00 96.88 96 THR A O 1
ATOM 677 N N . ILE A 1 97 ? 16.217 -2.284 7.836 1.00 95.00 97 ILE A N 1
ATOM 678 C CA . ILE A 1 97 ? 15.995 -2.916 9.125 1.00 95.00 97 ILE A CA 1
ATOM 679 C C . ILE A 1 97 ? 17.139 -2.544 10.070 1.00 95.00 97 ILE A C 1
ATOM 681 O O . ILE A 1 97 ? 18.318 -2.703 9.759 1.00 95.00 97 ILE A O 1
ATOM 685 N N . SER A 1 98 ? 16.789 -2.061 11.258 1.00 91.94 98 SER A N 1
ATOM 686 C CA . SER A 1 98 ? 17.748 -1.836 12.334 1.00 91.94 98 SER A CA 1
ATOM 687 C C . SER A 1 98 ? 18.230 -3.178 12.873 1.00 91.94 98 SER A C 1
ATOM 689 O O . SER A 1 98 ? 17.461 -3.936 13.461 1.00 91.94 98 SER A O 1
ATOM 691 N N . THR A 1 99 ? 19.520 -3.469 12.735 1.00 83.25 99 THR A N 1
ATOM 692 C CA . THR A 1 99 ? 20.122 -4.701 13.272 1.00 83.25 99 THR A CA 1
ATOM 693 C C . THR A 1 99 ? 20.161 -4.729 14.804 1.00 83.25 99 THR A C 1
ATOM 695 O O . THR A 1 99 ? 20.288 -5.800 15.392 1.00 83.25 99 THR A O 1
ATOM 698 N N . ALA A 1 100 ? 20.007 -3.573 15.461 1.00 86.19 100 ALA A N 1
ATOM 699 C CA . ALA A 1 100 ? 19.969 -3.460 16.917 1.00 86.19 100 ALA A CA 1
ATOM 700 C C . ALA A 1 100 ? 18.559 -3.649 17.501 1.00 86.19 100 ALA A C 1
ATOM 702 O O . ALA A 1 100 ? 18.410 -4.261 18.556 1.00 86.19 100 ALA A O 1
ATOM 703 N N . THR A 1 101 ? 17.528 -3.111 16.838 1.00 87.50 101 THR A N 1
ATOM 704 C CA . THR A 1 101 ? 16.151 -3.073 17.374 1.00 87.50 101 THR A CA 1
ATOM 705 C C . THR A 1 101 ? 15.162 -3.938 16.600 1.00 87.50 101 THR A C 1
ATOM 707 O O . THR A 1 101 ? 14.095 -4.252 17.119 1.00 87.50 101 THR A O 1
ATOM 710 N N . GLY A 1 102 ? 15.492 -4.338 15.372 1.00 88.00 102 GLY A N 1
ATOM 711 C CA . GLY A 1 102 ? 14.578 -5.021 14.457 1.00 88.00 102 GLY A CA 1
ATOM 712 C C . GLY A 1 102 ? 13.519 -4.108 13.833 1.00 88.00 102 GLY A C 1
ATOM 713 O O . GLY A 1 102 ? 12.647 -4.612 13.130 1.00 88.00 102 GLY A O 1
ATOM 714 N N . GLU A 1 103 ? 13.577 -2.793 14.080 1.00 93.75 103 GLU A N 1
ATOM 715 C CA . GLU A 1 103 ? 12.659 -1.822 13.476 1.00 93.75 103 GLU A CA 1
ATOM 716 C C . GLU A 1 103 ? 12.863 -1.736 11.967 1.00 93.75 103 GLU A C 1
ATOM 718 O O . GLU A 1 103 ? 13.998 -1.708 11.492 1.00 93.75 103 GLU A O 1
ATOM 723 N N . VAL A 1 104 ? 11.760 -1.645 11.231 1.00 96.75 104 VAL A N 1
ATOM 724 C CA . VAL A 1 104 ? 11.735 -1.601 9.771 1.00 96.75 104 VAL A CA 1
ATOM 725 C C . VAL A 1 104 ? 11.146 -0.279 9.297 1.00 96.75 104 VAL A C 1
ATOM 727 O O . VAL A 1 104 ? 10.124 0.169 9.815 1.00 96.75 104 VAL A O 1
ATOM 730 N N . ASN A 1 105 ? 11.772 0.317 8.284 1.00 97.88 105 ASN A N 1
ATOM 731 C CA . ASN A 1 105 ? 11.225 1.443 7.530 1.00 97.88 105 ASN A CA 1
ATOM 732 C C . ASN A 1 105 ? 11.288 1.107 6.042 1.00 97.88 105 ASN A C 1
ATOM 734 O O . ASN A 1 105 ? 12.308 0.611 5.568 1.00 97.88 105 ASN A O 1
ATOM 738 N N . THR A 1 106 ? 10.216 1.371 5.306 1.00 97.88 106 THR A N 1
ATOM 739 C CA . THR A 1 106 ? 10.128 1.057 3.875 1.00 97.88 106 THR A CA 1
ATOM 740 C C . THR A 1 106 ? 9.428 2.162 3.111 1.00 97.88 106 THR A C 1
ATOM 742 O O . THR A 1 106 ? 8.607 2.877 3.680 1.00 97.88 106 THR A O 1
ATOM 745 N N . VAL A 1 107 ? 9.734 2.265 1.823 1.00 97.75 107 VAL A N 1
ATOM 746 C CA . VAL A 1 107 ? 9.056 3.120 0.855 1.00 97.75 107 VAL A CA 1
ATOM 747 C C . VAL A 1 107 ? 8.726 2.275 -0.368 1.00 97.75 107 VAL A C 1
ATOM 749 O O . VAL A 1 107 ? 9.607 1.655 -0.967 1.00 97.75 107 VAL A O 1
ATOM 752 N N . SER A 1 108 ? 7.445 2.238 -0.719 1.00 96.62 108 SER A N 1
ATOM 753 C CA . SER A 1 108 ? 6.927 1.534 -1.895 1.00 96.62 108 SER A CA 1
ATOM 754 C C . SER A 1 108 ? 6.359 2.536 -2.890 1.00 96.62 108 SER A C 1
ATOM 756 O O . SER A 1 108 ? 5.759 3.527 -2.475 1.00 96.62 108 SER A O 1
ATOM 758 N N . LYS A 1 109 ? 6.493 2.255 -4.188 1.00 96.75 109 LYS A N 1
ATOM 759 C CA . LYS A 1 109 ? 5.852 3.032 -5.253 1.00 96.75 109 LYS A CA 1
ATOM 760 C C . LYS A 1 109 ? 4.875 2.155 -6.017 1.00 96.75 109 LYS A C 1
ATOM 762 O O . LYS A 1 109 ? 5.280 1.204 -6.686 1.00 96.75 109 LYS A O 1
ATOM 767 N N . LEU A 1 110 ? 3.589 2.472 -5.882 1.00 96.69 110 LEU A N 1
ATOM 768 C CA . LEU A 1 110 ? 2.499 1.685 -6.451 1.00 96.69 110 LEU A CA 1
ATOM 769 C C . LEU A 1 110 ? 1.649 2.543 -7.383 1.00 96.69 110 LEU A C 1
ATOM 771 O O . LEU A 1 110 ? 1.091 3.557 -6.969 1.00 96.69 110 LEU A O 1
ATOM 775 N N . THR A 1 111 ? 1.479 2.108 -8.626 1.00 97.94 111 THR A N 1
ATOM 776 C CA . THR A 1 111 ? 0.411 2.631 -9.480 1.00 97.94 111 THR A CA 1
ATOM 777 C C . THR A 1 111 ? -0.906 1.993 -9.050 1.00 97.94 111 THR A C 1
ATOM 779 O O . THR A 1 111 ? -1.034 0.765 -9.023 1.00 97.94 111 THR A O 1
ATOM 782 N N . LEU A 1 112 ? -1.894 2.823 -8.715 1.00 97.56 112 LEU A N 1
ATOM 783 C CA . LEU A 1 112 ? -3.234 2.357 -8.363 1.00 97.56 112 LEU A CA 1
ATOM 784 C C . LEU A 1 112 ? -4.084 2.358 -9.631 1.00 97.56 112 LEU A C 1
ATOM 786 O O . LEU A 1 112 ? -4.262 3.408 -10.243 1.00 97.56 112 LEU A O 1
ATOM 790 N N . ARG A 1 113 ? -4.610 1.199 -10.035 1.00 98.25 113 ARG A N 1
ATOM 791 C CA . ARG A 1 113 ? -5.427 1.054 -11.249 1.00 98.25 113 ARG A CA 1
ATOM 792 C C . ARG A 1 113 ? -6.859 0.674 -10.907 1.00 98.25 113 ARG A C 1
ATOM 794 O O . ARG A 1 113 ? -7.099 -0.395 -10.352 1.00 98.25 113 ARG A O 1
ATOM 801 N N . ILE A 1 114 ? -7.828 1.497 -11.294 1.00 97.62 114 ILE A N 1
ATOM 802 C CA . ILE A 1 114 ? -9.249 1.172 -11.143 1.00 97.62 114 ILE A CA 1
ATOM 803 C C . ILE A 1 114 ? -9.663 0.293 -12.322 1.00 97.62 114 ILE A C 1
ATOM 805 O O . ILE A 1 114 ? -9.739 0.734 -13.464 1.00 97.62 114 ILE A O 1
ATOM 809 N N . THR A 1 115 ? -9.959 -0.971 -12.034 1.00 97.44 115 THR A N 1
ATOM 810 C CA . THR A 1 115 ? -10.354 -1.967 -13.046 1.00 97.44 115 THR A CA 1
ATOM 811 C C . THR A 1 115 ? -11.866 -2.100 -13.179 1.00 97.44 115 THR A C 1
ATOM 813 O O . THR A 1 115 ? -12.378 -2.606 -14.177 1.00 97.44 115 THR A O 1
ATOM 816 N N . ARG A 1 116 ? -12.614 -1.664 -12.160 1.00 96.56 116 ARG A N 1
ATOM 817 C CA . ARG A 1 116 ? -14.076 -1.705 -12.157 1.00 96.56 116 ARG A CA 1
ATOM 818 C C . ARG A 1 116 ? -14.628 -0.579 -11.307 1.00 96.56 116 ARG A C 1
ATOM 820 O O . ARG A 1 116 ? -14.222 -0.428 -10.162 1.00 96.56 116 ARG A O 1
ATOM 827 N N . LEU A 1 117 ? -15.611 0.132 -11.841 1.00 95.69 117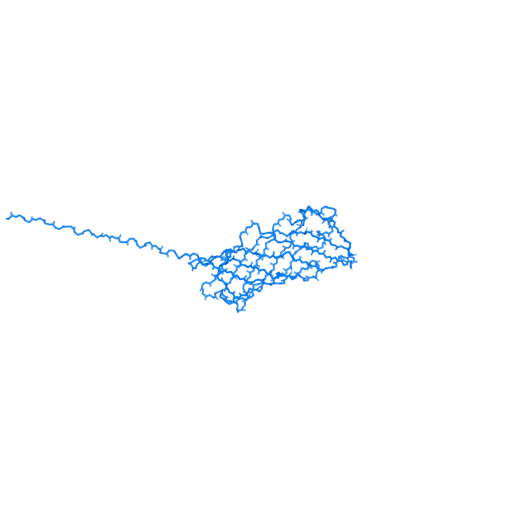 LEU A N 1
ATOM 828 C CA . LEU A 1 117 ? -16.361 1.155 -11.126 1.00 95.69 117 LEU A CA 1
ATOM 829 C C . LEU A 1 117 ? -17.857 0.856 -11.247 1.00 95.69 117 LEU A C 1
ATOM 831 O O . LEU A 1 117 ? -18.346 0.500 -12.322 1.00 95.69 117 LEU A O 1
ATOM 835 N N . LYS A 1 118 ? -18.592 0.988 -10.145 1.00 95.31 118 LYS A N 1
ATOM 836 C CA . LYS A 1 118 ? -20.057 1.007 -10.143 1.00 95.31 118 LYS A CA 1
ATOM 837 C C . LYS A 1 118 ? -20.546 2.223 -9.382 1.00 95.31 118 LYS A C 1
ATOM 839 O O . LYS A 1 118 ? -20.012 2.519 -8.319 1.00 95.31 118 LYS A O 1
ATOM 844 N N . VAL A 1 119 ? -21.589 2.864 -9.892 1.00 92.56 119 VAL A N 1
ATOM 845 C CA . VAL A 1 119 ? -22.267 4.000 -9.258 1.00 92.56 119 VAL A CA 1
ATOM 846 C C . VAL A 1 119 ? -23.758 3.694 -9.235 1.00 92.56 119 VAL A C 1
ATOM 848 O O . VAL A 1 119 ? -24.318 3.294 -10.253 1.00 92.56 119 VAL A O 1
ATOM 851 N N . ALA A 1 120 ? -24.394 3.800 -8.068 1.00 92.19 120 ALA A N 1
ATOM 852 C CA . ALA A 1 120 ? -25.783 3.382 -7.852 1.00 92.19 120 ALA A CA 1
ATOM 853 C C . ALA A 1 120 ? -26.072 1.940 -8.337 1.00 92.19 120 ALA A C 1
ATOM 855 O O . ALA A 1 120 ? -27.155 1.631 -8.826 1.00 92.19 120 ALA A O 1
ATOM 856 N N . GLY A 1 121 ? -25.075 1.052 -8.248 1.00 91.31 121 GLY A N 1
ATOM 857 C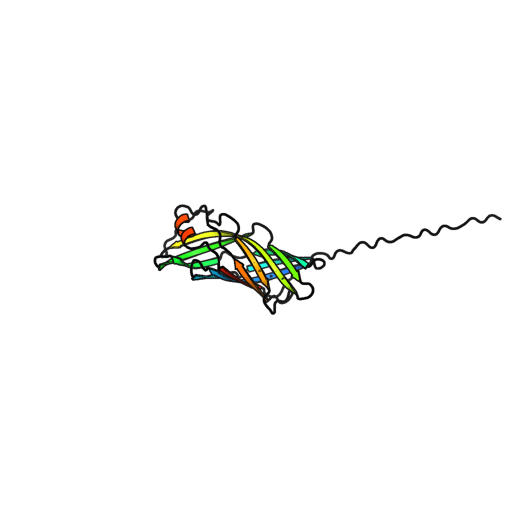 CA . GLY A 1 121 ? -25.159 -0.332 -8.729 1.00 91.31 121 GLY A CA 1
ATOM 858 C C . GLY A 1 121 ? -24.972 -0.519 -10.242 1.00 91.31 121 GLY A C 1
ATOM 859 O O . GLY A 1 121 ? -24.812 -1.658 -10.684 1.00 91.31 121 GLY A O 1
ATOM 860 N N . LEU A 1 122 ? -24.917 0.559 -11.029 1.00 93.94 122 LEU A N 1
ATOM 861 C CA . LEU A 1 122 ? -24.701 0.510 -12.474 1.00 93.94 122 LEU A CA 1
ATOM 862 C C . LEU A 1 122 ? -23.201 0.538 -12.805 1.00 93.94 122 LEU A C 1
ATOM 864 O O . LEU A 1 122 ? -22.469 1.340 -12.222 1.00 93.94 122 LEU A O 1
ATOM 868 N N . PRO A 1 123 ? -22.715 -0.320 -13.722 1.00 94.44 123 PRO A N 1
ATOM 869 C CA . PRO A 1 123 ? -21.314 -0.315 -14.122 1.00 94.44 123 PRO A CA 1
ATOM 870 C C . PRO A 1 123 ? -20.972 0.964 -14.893 1.00 94.44 123 PRO A C 1
ATOM 872 O O . PRO A 1 123 ? -21.667 1.335 -15.837 1.00 94.44 123 PRO A O 1
ATOM 875 N N . VAL A 1 124 ? -19.868 1.603 -14.511 1.00 94.44 124 VAL A N 1
ATOM 876 C CA . VAL A 1 124 ? -19.286 2.747 -15.219 1.00 94.44 124 VAL A CA 1
ATOM 877 C C . VAL A 1 124 ? -18.018 2.272 -15.910 1.00 94.44 124 VAL A C 1
ATOM 879 O O . VAL A 1 124 ? -17.121 1.714 -15.275 1.00 94.44 124 VAL A O 1
ATOM 882 N N . TRP A 1 125 ? -17.948 2.464 -17.225 1.00 94.44 125 TRP A N 1
ATOM 883 C CA . TRP A 1 125 ? -16.771 2.082 -17.991 1.00 94.44 125 TRP A CA 1
ATOM 884 C C . TRP A 1 125 ? -15.677 3.138 -17.834 1.00 94.44 125 TRP A C 1
ATOM 886 O O . TRP A 1 125 ? -15.871 4.297 -18.193 1.00 94.44 125 TRP A O 1
ATOM 896 N N . VAL A 1 126 ? -14.534 2.717 -17.293 1.00 95.69 126 VAL A N 1
ATOM 897 C CA . VAL A 1 126 ? -13.360 3.571 -17.049 1.00 95.69 126 VAL A CA 1
ATOM 898 C C . VAL A 1 126 ? -12.201 3.263 -18.005 1.00 95.69 126 VAL A C 1
ATOM 900 O O . VAL A 1 126 ? -11.171 3.920 -17.950 1.00 95.69 126 VAL A O 1
ATOM 903 N N . GLY A 1 127 ? -12.369 2.298 -18.917 1.00 94.56 127 GLY A N 1
ATOM 904 C CA . GLY A 1 127 ? -11.300 1.812 -19.793 1.00 94.56 127 GLY A CA 1
ATOM 905 C C . GLY A 1 127 ? -10.259 0.951 -19.064 1.00 94.56 127 GLY A C 1
ATOM 906 O O . GLY A 1 127 ? -10.330 0.749 -17.856 1.00 94.56 127 GLY A O 1
ATOM 907 N N . ASP A 1 128 ? -9.278 0.444 -19.812 1.00 94.44 128 ASP A N 1
ATOM 908 C CA . ASP A 1 128 ? -8.279 -0.511 -19.292 1.00 94.44 128 ASP A CA 1
ATOM 909 C C . ASP A 1 128 ? -7.049 0.162 -18.654 1.00 94.44 128 ASP A C 1
ATOM 911 O O . ASP A 1 128 ? -6.149 -0.510 -18.148 1.00 94.44 128 ASP A O 1
ATOM 915 N N . ARG A 1 129 ? -6.983 1.498 -18.714 1.00 96.06 129 ARG A N 1
ATOM 916 C CA . ARG A 1 129 ? -5.833 2.305 -18.275 1.00 96.06 129 ARG A CA 1
ATOM 917 C C . ARG A 1 129 ? -6.180 3.348 -17.216 1.00 96.06 129 ARG A C 1
ATOM 919 O O . ARG A 1 129 ? -5.353 4.206 -16.962 1.00 96.06 129 ARG A O 1
ATOM 926 N N . CYS A 1 130 ? -7.361 3.282 -16.604 1.00 98.12 130 CYS A N 1
ATOM 927 C CA . CYS A 1 130 ? -7.729 4.192 -15.518 1.00 98.12 130 CYS A CA 1
ATOM 928 C C . CYS A 1 130 ? -6.824 3.972 -14.300 1.00 98.12 130 CYS A C 1
ATOM 930 O O . CYS A 1 130 ? -7.012 3.010 -13.552 1.00 98.12 130 CYS A O 1
ATOM 932 N N . GLN A 1 131 ? -5.820 4.825 -14.119 1.00 98.38 131 GLN A N 1
ATOM 933 C CA . GLN A 1 131 ? -4.771 4.642 -13.118 1.00 98.38 131 GLN A CA 1
ATOM 934 C C . GLN A 1 131 ? -4.219 5.980 -12.631 1.00 98.38 131 GLN A C 1
ATOM 936 O O . GLN A 1 131 ? -4.469 7.005 -13.258 1.00 98.38 131 GLN A O 1
ATOM 941 N N . THR A 1 132 ? -3.468 5.973 -11.532 1.00 98.44 132 THR A N 1
ATOM 942 C CA . THR A 1 132 ? -2.799 7.182 -11.039 1.00 98.44 132 THR A CA 1
ATOM 943 C C . THR A 1 132 ? -1.769 7.705 -12.047 1.00 98.44 132 THR A C 1
ATOM 945 O O . THR A 1 132 ? -1.000 6.921 -12.606 1.00 98.44 132 THR A O 1
ATOM 948 N N . GLU A 1 133 ? -1.741 9.025 -12.251 1.00 97.88 133 GLU A N 1
ATOM 949 C CA . GLU A 1 133 ? -0.828 9.730 -13.173 1.00 97.88 133 GLU A CA 1
ATOM 950 C C . GLU A 1 133 ? 0.646 9.503 -12.821 1.00 97.88 133 GLU A C 1
ATOM 952 O O . GLU A 1 133 ? 1.521 9.413 -13.681 1.00 97.88 133 GLU A O 1
ATOM 957 N N . VAL A 1 134 ? 0.917 9.365 -11.525 1.00 97.94 134 VAL A N 1
ATOM 958 C CA . VAL A 1 134 ? 2.211 8.960 -10.980 1.00 97.94 134 VAL A CA 1
ATOM 959 C C . VAL A 1 134 ? 2.010 7.850 -9.946 1.00 97.94 134 VAL A C 1
ATOM 961 O O . VAL A 1 134 ? 0.902 7.687 -9.424 1.00 97.94 134 VAL A O 1
ATOM 964 N N . PRO A 1 135 ? 3.041 7.050 -9.629 1.00 97.94 135 PRO A N 1
ATOM 965 C CA . PRO A 1 135 ? 2.941 6.070 -8.554 1.00 97.94 135 PRO A CA 1
ATOM 966 C C . PRO A 1 135 ? 2.690 6.759 -7.207 1.00 97.94 135 PRO A C 1
ATOM 968 O O . PRO A 1 135 ? 3.330 7.760 -6.888 1.00 97.94 135 PRO A O 1
ATOM 971 N N . ALA A 1 136 ? 1.786 6.202 -6.404 1.00 97.62 136 ALA A N 1
ATOM 972 C CA . ALA A 1 136 ? 1.618 6.595 -5.014 1.00 97.62 136 ALA A CA 1
ATOM 973 C C . ALA A 1 136 ? 2.833 6.123 -4.206 1.00 97.62 136 ALA A C 1
ATOM 975 O O . ALA A 1 136 ? 3.194 4.942 -4.250 1.00 97.62 136 ALA A O 1
ATOM 976 N N . GLU A 1 137 ? 3.449 7.041 -3.466 1.00 97.44 137 GLU A N 1
ATOM 977 C CA . GLU A 1 137 ? 4.545 6.727 -2.555 1.00 97.44 137 GLU A CA 1
ATOM 978 C C . GLU A 1 137 ? 3.985 6.391 -1.169 1.00 97.44 137 GLU A C 1
ATOM 980 O O . GLU A 1 137 ? 3.285 7.194 -0.551 1.00 97.44 137 GLU A O 1
ATOM 985 N N . ILE A 1 138 ? 4.276 5.183 -0.689 1.00 97.12 138 ILE A N 1
ATOM 986 C CA . ILE A 1 138 ? 3.760 4.656 0.575 1.00 97.12 138 ILE A CA 1
ATOM 987 C C . ILE A 1 138 ? 4.942 4.352 1.485 1.00 97.12 138 ILE A C 1
ATOM 989 O O . ILE A 1 138 ? 5.657 3.364 1.287 1.00 97.12 138 ILE A O 1
ATOM 993 N N . ALA A 1 139 ? 5.130 5.202 2.492 1.00 97.38 139 ALA A N 1
ATOM 994 C CA . ALA A 1 139 ? 6.124 5.004 3.533 1.00 97.38 139 ALA A CA 1
ATOM 995 C C . ALA A 1 139 ? 5.506 4.247 4.715 1.00 97.38 139 ALA A C 1
ATOM 997 O O . ALA A 1 139 ? 4.521 4.700 5.297 1.00 97.38 139 ALA A O 1
ATOM 998 N N . LEU A 1 140 ? 6.092 3.107 5.086 1.00 98.25 140 LEU A N 1
ATOM 999 C CA . LEU A 1 140 ? 5.649 2.306 6.228 1.00 98.25 140 LEU A CA 1
ATOM 1000 C C . LEU A 1 140 ? 6.758 2.165 7.258 1.00 98.25 140 LEU A C 1
ATOM 1002 O O . LEU A 1 140 ? 7.919 1.934 6.908 1.00 98.25 140 LEU A O 1
ATOM 1006 N N . LYS A 1 141 ? 6.367 2.206 8.529 1.00 98.38 141 LYS A N 1
ATOM 1007 C CA . LYS A 1 141 ? 7.226 1.922 9.673 1.00 98.38 141 LYS A CA 1
ATOM 1008 C C . LYS A 1 141 ? 6.660 0.761 10.482 1.00 98.38 141 LYS A C 1
ATOM 1010 O O . LYS A 1 141 ? 5.449 0.626 10.629 1.00 98.38 141 LYS A O 1
ATOM 1015 N N . SER A 1 142 ? 7.537 -0.068 11.039 1.00 98.12 142 SER A N 1
ATOM 1016 C CA . SER A 1 142 ? 7.137 -1.104 11.988 1.00 98.12 142 SER A CA 1
ATOM 1017 C C . SER A 1 142 ? 6.608 -0.521 13.293 1.00 98.12 142 SER A C 1
ATOM 1019 O O . SER A 1 142 ? 7.257 0.323 13.915 1.00 98.12 142 SER A O 1
ATOM 1021 N N . GLU A 1 143 ? 5.477 -1.041 13.748 1.00 98.06 143 GLU A N 1
ATOM 1022 C CA . GLU A 1 143 ? 4.918 -0.731 15.059 1.00 98.06 143 GLU A CA 1
ATOM 1023 C C . GLU A 1 143 ? 5.623 -1.513 16.184 1.00 98.06 143 GLU A C 1
ATOM 1025 O O . GLU A 1 143 ? 6.272 -2.539 15.933 1.00 98.06 143 GLU A O 1
ATOM 1030 N N . PRO A 1 144 ? 5.487 -1.070 17.452 1.00 95.94 144 PRO A N 1
ATOM 1031 C CA . PRO A 1 144 ? 5.981 -1.823 18.597 1.00 95.94 144 PRO A CA 1
ATOM 1032 C C . PRO A 1 144 ? 5.497 -3.279 18.593 1.00 95.94 144 PRO A C 1
ATOM 1034 O O . PRO A 1 144 ? 4.319 -3.566 18.398 1.00 95.94 144 PRO A O 1
ATOM 1037 N N . GLY A 1 145 ? 6.420 -4.208 18.848 1.00 92.62 145 GLY A N 1
ATOM 1038 C CA . GLY A 1 145 ? 6.138 -5.646 18.848 1.00 92.62 145 GLY A CA 1
ATOM 1039 C C . GLY A 1 145 ? 6.386 -6.347 17.510 1.00 92.62 145 GLY A C 1
ATOM 1040 O O . GLY A 1 145 ? 6.314 -7.577 17.468 1.00 92.62 145 GLY A O 1
ATOM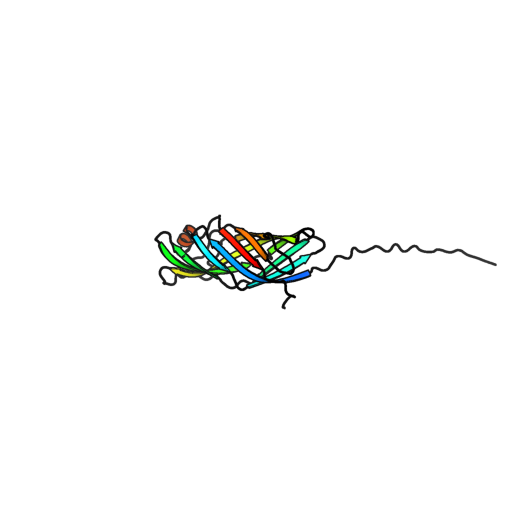 1041 N N . PHE A 1 146 ? 6.738 -5.608 16.451 1.00 96.25 146 PHE A N 1
ATOM 1042 C CA . PHE A 1 146 ? 7.247 -6.203 15.219 1.00 96.25 146 PHE A CA 1
ATOM 1043 C C . PHE A 1 146 ? 8.489 -7.065 15.479 1.00 96.25 146 PHE A C 1
ATOM 1045 O O . PHE A 1 146 ? 9.368 -6.723 16.272 1.00 96.25 146 PHE A O 1
ATOM 1052 N N . ASN A 1 147 ? 8.561 -8.205 14.799 1.00 93.94 147 ASN A N 1
ATOM 1053 C CA . ASN A 1 147 ? 9.700 -9.102 14.845 1.00 93.94 147 ASN A CA 1
ATOM 1054 C C . ASN A 1 147 ? 9.960 -9.692 13.449 1.00 93.94 147 ASN A C 1
ATOM 1056 O O . ASN A 1 147 ? 9.039 -10.272 12.877 1.00 93.94 147 ASN A O 1
ATOM 1060 N N . PRO A 1 148 ? 11.202 -9.669 12.938 1.00 91.69 148 PRO A N 1
ATOM 1061 C CA . PRO A 1 148 ? 11.504 -10.155 11.588 1.00 91.69 148 PRO A CA 1
ATOM 1062 C C . PRO A 1 148 ? 11.138 -11.621 11.329 1.00 91.69 148 PRO A C 1
ATOM 1064 O O . PRO A 1 148 ? 10.902 -12.000 10.197 1.00 91.69 148 PRO A O 1
ATOM 1067 N N . PHE A 1 149 ? 11.057 -12.471 12.353 1.00 92.31 149 PHE A N 1
ATOM 1068 C CA . PHE A 1 149 ? 10.703 -13.883 12.168 1.00 92.31 149 PHE A CA 1
ATOM 1069 C C . PHE A 1 149 ? 9.234 -14.176 12.478 1.00 92.31 149 PHE A C 1
ATOM 1071 O O . PHE A 1 149 ? 8.645 -15.079 11.890 1.00 92.31 149 PHE A O 1
ATOM 1078 N N . ARG A 1 150 ? 8.617 -13.428 13.399 1.00 95.00 150 ARG A N 1
ATOM 1079 C CA . ARG A 1 150 ? 7.211 -13.632 13.799 1.00 95.00 150 ARG A CA 1
ATOM 1080 C C . ARG A 1 150 ? 6.223 -12.715 13.073 1.00 95.00 150 ARG A C 1
ATOM 1082 O O . ARG A 1 150 ? 5.023 -12.941 13.194 1.00 95.00 150 ARG A O 1
ATOM 1089 N N . GLY A 1 151 ? 6.715 -11.723 12.337 1.00 95.81 151 GLY A N 1
ATOM 1090 C CA . GLY A 1 151 ? 5.908 -10.682 11.714 1.00 95.81 151 GLY A CA 1
ATOM 1091 C C . GLY A 1 151 ? 5.489 -9.596 12.704 1.00 95.81 151 GLY A C 1
ATOM 1092 O O . GLY A 1 151 ? 6.144 -9.351 13.720 1.00 95.81 151 GLY A O 1
ATOM 1093 N N . GLY A 1 152 ? 4.384 -8.928 12.397 1.00 97.50 152 GLY A N 1
ATOM 1094 C CA . GLY A 1 152 ? 3.869 -7.792 13.156 1.00 97.50 152 GLY A CA 1
ATOM 1095 C C . GLY A 1 152 ? 3.177 -6.782 12.251 1.00 97.50 152 GLY A C 1
ATOM 1096 O O . GLY A 1 152 ? 2.849 -7.094 11.106 1.00 97.50 152 GLY A O 1
ATOM 1097 N N . THR A 1 153 ? 2.952 -5.578 12.767 1.00 98.44 153 THR A N 1
ATOM 1098 C CA . THR A 1 153 ? 2.281 -4.508 12.023 1.00 98.44 153 THR A CA 1
ATOM 1099 C C . THR A 1 153 ? 3.296 -3.522 11.457 1.00 98.44 153 THR A C 1
ATOM 1101 O O . THR A 1 153 ? 4.214 -3.096 12.160 1.00 98.44 153 THR A O 1
ATOM 1104 N N . LEU A 1 154 ? 3.110 -3.151 10.194 1.00 98.38 154 LEU A N 1
ATOM 1105 C CA . LEU A 1 154 ? 3.699 -1.972 9.574 1.00 98.38 154 LEU A CA 1
ATOM 1106 C C . LEU A 1 154 ? 2.574 -0.971 9.299 1.00 98.38 154 LEU A C 1
ATOM 1108 O O . LEU A 1 154 ? 1.527 -1.362 8.784 1.00 98.38 154 LEU A O 1
ATOM 1112 N N . SER A 1 155 ? 2.772 0.303 9.608 1.00 98.56 155 SER A N 1
ATOM 1113 C CA . SER A 1 155 ? 1.768 1.337 9.359 1.00 98.56 155 SER A CA 1
ATOM 1114 C C . SER A 1 155 ? 2.387 2.633 8.861 1.00 98.56 155 SER A C 1
ATOM 1116 O O . SER A 1 155 ? 3.593 2.864 8.978 1.00 98.56 155 SER A O 1
ATOM 1118 N N . GLY A 1 156 ? 1.556 3.464 8.241 1.00 98.25 156 GLY A N 1
ATOM 1119 C CA . GLY A 1 156 ? 1.981 4.739 7.692 1.00 98.25 156 GLY A CA 1
ATOM 1120 C C . GLY A 1 156 ? 0.832 5.541 7.105 1.00 98.25 156 GLY A C 1
ATOM 1121 O O . GLY A 1 156 ? -0.340 5.164 7.197 1.00 98.25 156 GLY A O 1
ATOM 1122 N N . THR A 1 157 ? 1.199 6.655 6.486 1.00 97.94 157 THR A N 1
ATOM 1123 C CA . THR A 1 157 ? 0.290 7.542 5.764 1.00 97.94 157 THR A CA 1
ATOM 1124 C C . THR A 1 157 ? 0.782 7.741 4.344 1.00 97.94 157 THR A C 1
ATOM 1126 O O . THR A 1 157 ? 1.982 7.652 4.087 1.00 97.94 157 THR A O 1
ATOM 1129 N N . TYR A 1 158 ? -0.129 8.034 3.425 1.00 98.12 158 TYR A N 1
ATOM 1130 C CA . TYR A 1 158 ? 0.218 8.250 2.027 1.00 98.12 158 TYR A CA 1
ATOM 1131 C C . TYR A 1 158 ? -0.783 9.173 1.334 1.00 98.12 158 TYR A C 1
ATOM 1133 O O . TYR A 1 158 ? -1.910 9.388 1.795 1.00 98.12 158 TYR A O 1
ATOM 1141 N N . THR A 1 159 ? -0.357 9.696 0.192 1.00 98.25 159 THR A N 1
ATOM 1142 C CA . THR A 1 159 ? -1.174 10.529 -0.688 1.00 98.25 159 THR A CA 1
ATOM 1143 C C . THR A 1 159 ? -1.571 9.712 -1.904 1.00 98.25 159 THR A C 1
ATOM 1145 O O . THR A 1 159 ? -0.737 9.014 -2.482 1.00 98.25 159 THR A O 1
ATOM 1148 N N . ILE A 1 160 ? -2.841 9.792 -2.294 1.00 98.19 160 ILE A N 1
ATOM 1149 C CA . ILE A 1 160 ? -3.318 9.236 -3.560 1.00 98.19 160 ILE A CA 1
ATOM 1150 C C . ILE A 1 160 ? -3.184 10.330 -4.619 1.00 98.19 160 ILE A C 1
ATOM 1152 O O . ILE A 1 160 ? -3.823 11.373 -4.461 1.00 98.19 160 ILE A O 1
ATOM 1156 N N . PRO A 1 161 ? -2.363 10.123 -5.665 1.00 98.25 161 PRO A N 1
ATOM 1157 C CA . PRO A 1 161 ? -2.276 11.051 -6.784 1.00 98.25 161 PRO A CA 1
ATOM 1158 C C . PRO A 1 161 ? -3.571 11.089 -7.595 1.00 98.25 161 PRO A C 1
ATOM 1160 O O . PRO A 1 161 ? -4.416 10.196 -7.491 1.00 98.25 161 PRO A O 1
ATOM 1163 N N . ASP A 1 162 ? -3.682 12.092 -8.459 1.00 98.31 162 ASP A N 1
ATOM 1164 C CA . ASP A 1 162 ? -4.749 12.153 -9.450 1.00 98.31 162 ASP A CA 1
ATOM 1165 C C . ASP A 1 162 ? -4.714 10.942 -10.388 1.00 98.31 162 ASP A C 1
ATOM 1167 O O . ASP A 1 162 ? -3.663 10.343 -10.643 1.00 98.31 162 ASP A O 1
ATOM 1171 N N . PHE A 1 163 ? -5.889 10.568 -10.889 1.00 98.31 163 PHE A N 1
ATOM 1172 C CA . PHE A 1 163 ? -6.054 9.523 -11.888 1.00 98.31 163 PHE A CA 1
ATOM 1173 C C . PHE A 1 163 ? -6.142 1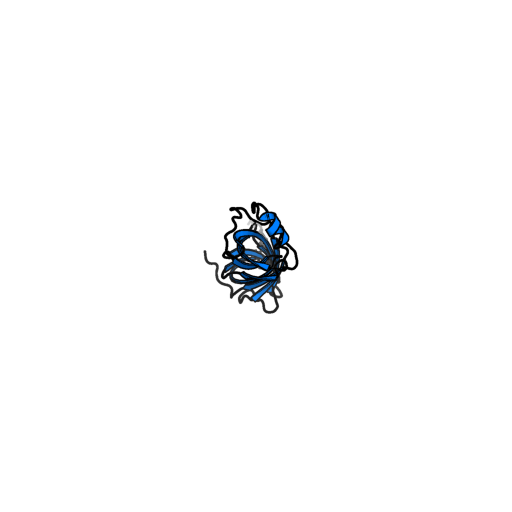0.119 -13.290 1.00 98.31 163 PHE A C 1
ATOM 1175 O O . PHE A 1 163 ? -6.803 11.132 -13.516 1.00 98.31 163 PHE A O 1
ATOM 1182 N N . GLU A 1 164 ? -5.580 9.405 -14.257 1.00 98.31 164 GLU A N 1
ATOM 1183 C CA . GLU A 1 164 ? -5.725 9.672 -15.680 1.00 98.31 164 GLU A CA 1
ATOM 1184 C C . GLU A 1 164 ? -6.358 8.490 -16.410 1.00 98.31 164 GLU A C 1
ATOM 1186 O O . GLU A 1 164 ? -6.531 7.389 -15.885 1.00 98.31 164 GLU A O 1
ATOM 1191 N N . HIS A 1 165 ? -6.718 8.735 -17.671 1.00 97.50 165 HIS A N 1
ATOM 1192 C CA . HIS A 1 165 ? -7.206 7.709 -18.590 1.00 97.50 165 HIS A CA 1
ATOM 1193 C C . HIS A 1 165 ? -8.464 6.954 -18.113 1.00 97.50 165 HIS A C 1
ATOM 1195 O O . HIS A 1 165 ? -8.747 5.863 -18.604 1.00 97.50 165 HIS A O 1
ATOM 1201 N N . CYS A 1 166 ? -9.275 7.578 -17.249 1.00 96.75 166 CYS A N 1
ATOM 1202 C CA . CYS A 1 166 ? -10.559 7.062 -16.759 1.00 96.75 166 CYS A CA 1
ATOM 1203 C C . CYS A 1 166 ? -11.771 7.495 -17.604 1.00 96.75 166 CYS A C 1
ATOM 1205 O O . CYS A 1 166 ? -12.910 7.519 -17.128 1.00 96.75 166 CYS A O 1
ATOM 1207 N N . LEU A 1 167 ? -11.540 7.850 -18.873 1.00 95.75 167 LEU A N 1
ATOM 1208 C CA . LEU A 1 167 ? -12.563 8.320 -19.814 1.00 95.75 167 LEU A CA 1
ATOM 1209 C C . LEU A 1 167 ? -13.357 9.518 -19.250 1.00 95.75 167 LEU A C 1
ATOM 1211 O O . LEU A 1 167 ? -12.779 10.451 -18.699 1.00 95.75 167 LEU A O 1
ATOM 1215 N N . LEU A 1 168 ? -14.685 9.513 -19.399 1.00 92.75 168 LEU A N 1
ATOM 1216 C CA . LEU A 1 168 ? -15.564 10.572 -18.893 1.00 92.75 168 LEU A CA 1
ATOM 1217 C C . LEU A 1 168 ? -15.694 10.568 -17.361 1.00 92.75 168 LEU A C 1
ATOM 1219 O O . LEU A 1 168 ? -16.230 11.522 -16.804 1.00 92.75 168 LEU A O 1
ATOM 1223 N N . ALA A 1 169 ? -15.221 9.520 -16.677 1.00 92.19 169 ALA A N 1
ATOM 1224 C CA . ALA A 1 169 ? -15.285 9.425 -15.221 1.00 92.19 169 ALA A CA 1
ATOM 1225 C C . ALA A 1 169 ? -14.123 10.149 -14.519 1.00 92.19 169 ALA A C 1
ATOM 1227 O O . ALA A 1 169 ? -14.237 10.426 -13.327 1.00 92.19 169 ALA A O 1
ATOM 1228 N N . THR A 1 170 ? -13.043 10.492 -15.237 1.00 95.25 170 THR A N 1
ATOM 1229 C CA . THR A 1 170 ? -11.839 11.129 -14.670 1.00 95.25 170 THR A CA 1
ATOM 1230 C C . THR A 1 170 ? -12.146 12.340 -13.779 1.00 95.25 170 THR A C 1
ATOM 1232 O O . THR A 1 170 ? -11.678 12.347 -12.644 1.00 95.25 170 THR A O 1
ATOM 1235 N N . PRO A 1 171 ? -12.976 13.326 -14.191 1.00 92.19 171 PRO A N 1
ATOM 1236 C CA . PRO A 1 171 ? -13.222 14.505 -13.355 1.00 92.19 171 PRO A CA 1
ATOM 1237 C C . PRO A 1 171 ? -13.913 14.168 -12.030 1.00 92.19 171 PRO A C 1
ATOM 1239 O O . PRO A 1 171 ? -13.616 14.766 -11.004 1.00 92.19 171 PRO A O 1
ATOM 1242 N N . VAL A 1 172 ? -14.831 13.198 -12.046 1.00 89.62 172 VAL A N 1
ATOM 1243 C CA . VAL A 1 172 ? -15.569 12.780 -10.846 1.00 89.62 172 VAL A CA 1
ATOM 1244 C C . VAL A 1 172 ? -14.671 11.965 -9.920 1.00 89.62 172 VAL A C 1
ATOM 1246 O O . VAL A 1 172 ? -14.728 12.144 -8.709 1.00 89.62 172 VAL A O 1
ATOM 1249 N N . ILE A 1 173 ? -13.824 11.097 -10.479 1.00 93.00 173 ILE A N 1
ATOM 1250 C CA . ILE A 1 173 ? -12.835 10.333 -9.710 1.00 93.00 173 ILE A CA 1
ATOM 1251 C C . ILE A 1 173 ? -11.872 11.290 -9.003 1.00 93.00 173 ILE A C 1
ATOM 1253 O O . ILE A 1 173 ? -11.713 11.187 -7.786 1.00 93.00 173 ILE A O 1
ATOM 1257 N N . ASN A 1 174 ? -11.311 12.259 -9.732 1.00 95.62 174 ASN A N 1
ATOM 1258 C CA . ASN A 1 174 ? -10.329 13.195 -9.178 1.00 95.62 174 ASN A CA 1
ATOM 1259 C C . ASN A 1 174 ? -10.929 14.209 -8.197 1.00 95.62 174 ASN A C 1
ATOM 1261 O O . ASN A 1 174 ? -10.210 14.782 -7.391 1.00 95.62 174 ASN A O 1
ATOM 1265 N N . ALA A 1 175 ? -12.250 14.394 -8.200 1.00 91.88 175 ALA A N 1
ATOM 1266 C CA . ALA A 1 175 ? -12.932 15.215 -7.204 1.00 91.88 175 ALA A CA 1
ATOM 1267 C C . ALA A 1 175 ? -13.159 14.502 -5.855 1.00 91.88 175 ALA A C 1
ATOM 1269 O O . ALA A 1 175 ? -13.596 15.151 -4.907 1.00 91.88 175 ALA A O 1
ATOM 1270 N N . ILE A 1 176 ? -12.951 13.180 -5.778 1.00 91.50 176 ILE A N 1
ATOM 1271 C CA . ILE A 1 176 ? -13.403 12.356 -4.643 1.00 91.50 176 ILE A CA 1
ATOM 1272 C C . ILE A 1 176 ? -12.279 11.500 -4.047 1.00 91.50 176 ILE A C 1
ATOM 1274 O O . ILE A 1 176 ? -12.177 11.391 -2.829 1.00 91.50 176 ILE A O 1
ATOM 1278 N N . ILE A 1 177 ? -11.488 10.822 -4.884 1.00 93.25 177 ILE A N 1
ATOM 1279 C CA . ILE A 1 177 ? -10.558 9.778 -4.425 1.00 93.25 177 ILE A CA 1
ATOM 1280 C C . ILE A 1 177 ? -9.163 10.331 -4.084 1.00 93.25 177 ILE A C 1
ATOM 1282 O O . ILE A 1 177 ? -8.644 9.955 -3.030 1.00 93.25 177 ILE A O 1
ATOM 1286 N N . PRO A 1 178 ? -8.530 11.172 -4.926 1.00 96.25 178 PRO A N 1
ATOM 1287 C CA . PRO A 1 178 ? -7.206 11.713 -4.638 1.00 96.25 178 PRO A CA 1
ATOM 1288 C C . PRO A 1 178 ? -7.167 12.577 -3.383 1.00 96.25 178 PRO A C 1
ATOM 1290 O O . PRO A 1 178 ? -8.162 13.179 -2.980 1.00 96.25 178 PRO A O 1
ATOM 1293 N N . GLY A 1 179 ? -5.982 12.664 -2.788 1.00 96.06 179 GLY A N 1
ATOM 1294 C CA . GLY A 1 179 ? -5.744 13.500 -1.619 1.00 96.06 179 GLY A CA 1
ATOM 1295 C C . GLY A 1 179 ? -4.778 12.890 -0.617 1.00 96.06 179 GLY A C 1
ATOM 1296 O O . GLY A 1 179 ? -4.390 11.722 -0.706 1.00 96.06 179 GLY A O 1
ATOM 1297 N N . GLU A 1 180 ? -4.372 13.718 0.339 1.00 97.19 180 GLU A N 1
ATOM 1298 C CA . GLU A 1 180 ? -3.514 13.339 1.461 1.00 97.19 180 GLU A CA 1
ATOM 1299 C C . GLU A 1 180 ? -4.327 12.732 2.617 1.00 97.19 180 GLU A C 1
ATOM 1301 O O . GLU A 1 180 ? -5.555 12.662 2.578 1.00 97.19 180 GLU A O 1
ATOM 1306 N N . GLY A 1 181 ? -3.639 12.318 3.684 1.00 96.50 181 GLY A N 1
ATOM 1307 C CA . GLY A 1 181 ? -4.279 11.887 4.933 1.00 96.50 181 GLY A CA 1
ATOM 1308 C C . GLY A 1 181 ? -4.786 10.445 4.932 1.00 96.50 181 GLY A C 1
ATOM 1309 O O . GLY A 1 181 ? -5.361 10.006 5.927 1.00 96.50 181 GLY A O 1
ATOM 1310 N N . ASN A 1 182 ? -4.545 9.685 3.861 1.00 98.12 182 ASN A N 1
ATOM 1311 C CA . ASN A 1 182 ? -4.853 8.258 3.844 1.00 98.12 182 ASN A CA 1
ATOM 1312 C C . ASN A 1 182 ? -3.919 7.524 4.802 1.00 98.12 182 ASN A C 1
ATOM 1314 O O . ASN A 1 182 ? -2.727 7.835 4.887 1.00 98.12 182 ASN A O 1
ATOM 1318 N N . THR A 1 183 ? -4.452 6.526 5.499 1.00 98.31 183 THR A N 1
ATOM 1319 C CA . THR A 1 183 ? -3.673 5.688 6.415 1.00 98.31 183 THR A CA 1
ATOM 1320 C C . THR A 1 183 ? -3.677 4.252 5.936 1.00 98.31 183 THR A C 1
ATOM 1322 O O . THR A 1 183 ? -4.605 3.801 5.265 1.00 98.31 183 THR A O 1
ATOM 1325 N N . ILE A 1 184 ? -2.629 3.515 6.262 1.00 98.44 184 ILE A N 1
ATOM 1326 C CA . ILE A 1 184 ? -2.502 2.109 5.901 1.00 98.44 184 ILE A CA 1
ATOM 1327 C C . ILE A 1 184 ? -1.884 1.340 7.063 1.00 98.44 184 ILE A C 1
ATOM 1329 O O . ILE A 1 184 ? -0.961 1.814 7.725 1.00 98.44 184 ILE A O 1
ATOM 1333 N N . SER A 1 185 ? -2.413 0.145 7.308 1.00 98.44 185 SER A N 1
ATOM 1334 C CA . SER A 1 185 ? -1.910 -0.805 8.291 1.00 98.44 185 SER A CA 1
ATOM 1335 C C . SER A 1 185 ? -1.816 -2.177 7.640 1.00 98.44 185 SER A C 1
ATOM 1337 O O . SER A 1 185 ? -2.814 -2.735 7.181 1.00 98.44 185 SER A O 1
ATOM 1339 N N . LEU A 1 186 ? -0.601 -2.710 7.570 1.00 98.31 186 LEU A N 1
ATOM 1340 C CA . LEU A 1 186 ? -0.299 -4.027 7.031 1.00 98.31 186 LEU A CA 1
ATOM 1341 C C . LEU A 1 186 ? 0.145 -4.936 8.167 1.00 98.31 186 LEU A C 1
ATOM 1343 O O . LEU A 1 186 ? 1.080 -4.635 8.904 1.00 98.31 186 LEU A O 1
ATOM 1347 N N . LYS A 1 187 ? -0.507 -6.086 8.281 1.00 98.44 187 LYS A N 1
ATOM 1348 C CA . LYS A 1 187 ? -0.156 -7.145 9.212 1.00 98.44 187 LYS A CA 1
ATOM 1349 C C . LYS A 1 187 ? 0.582 -8.250 8.475 1.00 98.44 187 LYS A C 1
ATOM 1351 O O . LYS A 1 187 ? 0.000 -8.954 7.643 1.00 98.44 187 LYS A O 1
ATOM 1356 N N . LEU A 1 188 ? 1.850 -8.408 8.829 1.00 98.06 188 LEU A N 1
ATOM 1357 C CA . LEU A 1 188 ? 2.713 -9.483 8.368 1.00 98.06 188 LEU A CA 1
ATOM 1358 C C . LEU A 1 188 ? 2.589 -10.680 9.312 1.00 98.06 188 LEU A C 1
ATOM 1360 O O . LEU A 1 188 ? 2.683 -10.537 10.535 1.00 98.06 188 LEU A O 1
ATOM 1364 N N . GLY A 1 189 ? 2.365 -11.859 8.738 1.00 97.56 189 GLY A N 1
ATOM 1365 C CA . GLY A 1 189 ? 2.414 -13.134 9.446 1.00 97.56 189 GLY A CA 1
ATOM 1366 C C . GLY A 1 189 ? 3.844 -13.552 9.790 1.00 97.56 189 GLY A C 1
ATOM 1367 O O . GLY A 1 189 ? 4.799 -12.826 9.531 1.00 97.56 189 GLY A O 1
ATOM 1368 N N . ALA A 1 190 ? 4.000 -14.747 10.359 1.00 97.19 190 ALA A N 1
ATOM 1369 C CA . ALA A 1 190 ? 5.327 -15.312 10.591 1.00 97.19 190 ALA A CA 1
ATOM 1370 C C . ALA A 1 190 ? 6.087 -15.473 9.267 1.00 97.19 190 ALA A C 1
ATOM 1372 O O . ALA A 1 190 ? 5.490 -15.857 8.258 1.00 97.19 190 ALA A O 1
ATOM 1373 N N . ALA A 1 191 ? 7.390 -15.196 9.303 1.00 95.38 191 ALA A N 1
ATOM 1374 C CA . ALA A 1 191 ? 8.266 -15.351 8.156 1.00 95.38 191 ALA A CA 1
ATOM 1375 C C . ALA A 1 191 ? 8.328 -16.819 7.724 1.00 95.38 191 ALA A C 1
ATOM 1377 O O . ALA A 1 191 ? 8.358 -17.739 8.547 1.00 95.38 191 ALA A O 1
ATOM 1378 N N . GLN A 1 192 ? 8.365 -17.023 6.418 1.00 94.38 192 GLN A N 1
ATOM 1379 C CA . GLN A 1 192 ? 8.395 -18.319 5.764 1.00 94.38 192 GLN A CA 1
ATOM 1380 C C . GLN A 1 192 ? 9.613 -18.390 4.850 1.00 94.38 192 GLN A C 1
ATOM 1382 O O . GLN A 1 192 ? 10.126 -17.370 4.378 1.00 94.38 192 GLN A O 1
ATOM 1387 N N . ALA A 1 193 ? 10.079 -19.614 4.605 1.00 89.31 193 ALA A N 1
ATOM 1388 C CA . ALA A 1 193 ? 11.067 -19.842 3.564 1.00 89.31 193 ALA A CA 1
ATOM 1389 C C . ALA A 1 193 ? 10.495 -19.392 2.205 1.00 89.31 193 ALA A C 1
ATOM 1391 O O . ALA A 1 193 ? 9.286 -19.547 1.992 1.00 89.31 193 ALA A O 1
ATOM 1392 N N . PRO A 1 194 ? 11.337 -18.869 1.296 1.00 85.38 194 PRO A N 1
ATOM 1393 C CA . PRO A 1 194 ? 10.895 -18.478 -0.030 1.00 85.38 194 PRO A CA 1
ATOM 1394 C C . PRO A 1 194 ? 10.151 -19.612 -0.730 1.00 85.38 194 PRO A C 1
ATOM 1396 O O . PRO A 1 194 ? 10.609 -20.755 -0.722 1.00 85.38 194 PRO A O 1
ATOM 1399 N N . THR A 1 195 ? 9.007 -19.293 -1.323 1.00 70.62 195 THR A N 1
ATOM 1400 C CA . THR A 1 195 ? 8.285 -20.211 -2.215 1.00 70.62 195 THR A CA 1
ATOM 1401 C C . THR A 1 195 ? 8.472 -19.729 -3.646 1.00 70.62 195 THR A C 1
ATOM 1403 O O . THR A 1 195 ? 8.063 -18.609 -3.959 1.00 70.62 195 THR A O 1
ATOM 1406 N N . ASP A 1 196 ? 9.154 -20.548 -4.453 1.00 58.06 196 ASP A N 1
ATOM 1407 C CA . ASP A 1 196 ? 9.423 -20.308 -5.879 1.00 58.06 196 ASP A CA 1
ATOM 1408 C C . ASP A 1 196 ? 8.139 -20.306 -6.728 1.00 58.06 196 ASP A C 1
ATOM 1410 O O . ASP A 1 196 ? 7.212 -21.096 -6.420 1.00 58.06 196 ASP A O 1
#

Radius of gyration: 24.52 Å; chains: 1; bounding box: 108×43×39 Å

Foldseek 3Di:
DDDDDDDDDDDDPDPDPPQDAKDKWKWQKWKKKQFPLFRWIKTKDSWMKIKTARLVFQKMWIDTGIDWIKIWGAAPVRWIKIWTKDWAFPDIKIWGADNVPRKIKIKTWTKIATPWMDTNNHTDQQDPQFIAPGTKIWIWIFDPPADQFAWHKIKDWTWGHQTPSRPPCRVRCRSGGTDTDMMMMMTTGGIDHDDD

Sequence (196 aa):
MLALLAATGFTVATTGTANAAPVRLDYPLTGTTHLAGTDSDLALGPGKLETTVDLSTGALTAHTKLPPATGSFKTLDLIPATATTEFIETEPTAGTISTATGEVNTVSKLTLRITRLKVAGLPVWVGDRCQTEVPAEIALKSEPGFNPFRGGTLSGTYTIPDFEHCLLATPVINAIIPGEGNTISLKLGAAQAPTD